Protein AF-A0A090WUV1-F1 (afdb_monomer_lite)

InterPro domains:
  IPR011990 Tetratricopeptide-like helical domain superfamily [SSF48452] (6-223)
  IPR041662 SusD-like 2 [PF12771] (11-192)

Foldseek 3Di:
DDFDAPPPPQFAFAAPQNLCLCVLLVNQCCVQFWFQAQPDPPRDADHHFAADDNVDDTHDRSNHITTHCCVHPNVVPDDDDPDDPLNVLLVVLVCVVVVVDPDHSLVSLVVSLVRLCVVSVHDDDPCSCPPRLPCPDVVDDNLQSSLQSVLSSCPVVVVVNLQSCLQPVPDPGDFHPNDPQPRDDFQDDFDPCVCCCVPPVVVLVVVCVVQVNRDRNGHDPNRD

Structure (mmCIF, N/CA/C/O backbone):
data_AF-A0A090WUV1-F1
#
_entry.id   AF-A0A090WUV1-F1
#
loop_
_atom_site.group_PDB
_atom_site.id
_atom_site.type_symbol
_atom_site.label_atom_id
_atom_site.label_alt_id
_atom_site.label_comp_id
_atom_site.label_asym_id
_atom_site.label_entity_id
_atom_site.label_seq_id
_atom_site.pdbx_PDB_ins_code
_atom_site.Cartn_x
_atom_site.Cartn_y
_atom_site.Cartn_z
_atom_site.occupancy
_atom_site.B_iso_or_equiv
_atom_site.auth_seq_id
_atom_site.auth_comp_id
_atom_site.auth_asym_id
_atom_site.auth_atom_id
_atom_site.pdbx_PDB_model_num
ATOM 1 N N . MET A 1 1 ? 26.825 -11.977 9.292 1.00 52.06 1 MET A N 1
ATOM 2 C CA . MET A 1 1 ? 25.551 -11.262 9.514 1.00 52.06 1 MET A CA 1
ATOM 3 C C . MET A 1 1 ? 25.033 -10.813 8.162 1.00 52.06 1 MET A C 1
ATOM 5 O O . MET A 1 1 ? 25.841 -10.307 7.390 1.00 52.06 1 MET A O 1
ATOM 9 N N . ALA A 1 2 ? 23.760 -11.065 7.852 1.00 58.91 2 ALA A N 1
ATOM 10 C CA . ALA A 1 2 ? 23.149 -10.611 6.602 1.00 58.91 2 ALA A CA 1
ATOM 11 C C . ALA A 1 2 ? 23.092 -9.069 6.568 1.00 58.91 2 ALA A C 1
ATOM 13 O O . ALA A 1 2 ? 22.884 -8.432 7.604 1.00 58.91 2 ALA A O 1
ATOM 14 N N . GLN A 1 3 ? 23.342 -8.476 5.402 1.00 61.81 3 GLN A N 1
ATOM 15 C CA . GLN A 1 3 ? 23.315 -7.028 5.166 1.00 61.81 3 GLN A CA 1
ATOM 16 C C . GLN A 1 3 ? 22.276 -6.728 4.092 1.00 61.81 3 GLN A C 1
ATOM 18 O O . GLN A 1 3 ? 22.211 -7.463 3.112 1.00 61.81 3 GLN A O 1
ATOM 23 N N . LEU A 1 4 ? 21.532 -5.633 4.243 1.00 62.88 4 LEU A N 1
ATOM 24 C CA . LEU A 1 4 ? 20.603 -5.169 3.214 1.00 62.88 4 LEU A CA 1
ATOM 25 C C . LEU A 1 4 ? 21.375 -4.483 2.083 1.00 62.88 4 LEU A C 1
ATOM 27 O O . LEU A 1 4 ? 22.155 -3.559 2.322 1.00 62.88 4 LEU A O 1
ATOM 31 N N . ARG A 1 5 ? 21.185 -4.948 0.846 1.00 61.91 5 ARG A N 1
ATOM 32 C CA . ARG A 1 5 ? 21.857 -4.426 -0.354 1.00 61.91 5 ARG A CA 1
ATOM 33 C C . ARG A 1 5 ? 20.881 -4.368 -1.524 1.00 61.91 5 ARG A C 1
ATOM 35 O O . ARG A 1 5 ? 19.983 -5.197 -1.624 1.00 61.91 5 ARG A O 1
ATOM 42 N N . ILE A 1 6 ? 21.100 -3.426 -2.442 1.00 52.31 6 ILE A N 1
ATOM 43 C CA . ILE A 1 6 ? 20.373 -3.383 -3.719 1.00 52.31 6 ILE A CA 1
ATOM 44 C C . ILE A 1 6 ? 20.597 -4.711 -4.464 1.00 52.31 6 ILE A C 1
ATOM 46 O O . ILE A 1 6 ? 21.740 -5.146 -4.614 1.00 52.31 6 ILE A O 1
ATOM 50 N N . GLY A 1 7 ? 19.513 -5.345 -4.922 1.00 53.28 7 GLY A N 1
ATOM 51 C CA . GLY A 1 7 ? 19.545 -6.628 -5.635 1.00 53.28 7 GLY A CA 1
ATOM 52 C C . GLY A 1 7 ? 19.453 -7.874 -4.745 1.00 53.28 7 GLY A C 1
ATOM 53 O O . GLY A 1 7 ? 19.492 -8.985 -5.269 1.00 53.28 7 GLY A O 1
ATOM 54 N N . ASP A 1 8 ? 19.320 -7.717 -3.424 1.00 57.44 8 ASP A N 1
ATOM 55 C CA . ASP A 1 8 ? 18.931 -8.813 -2.537 1.00 57.44 8 ASP A CA 1
ATOM 56 C C . ASP A 1 8 ? 17.400 -8.932 -2.492 1.00 57.44 8 ASP A C 1
ATOM 58 O O . ASP A 1 8 ? 16.714 -8.118 -1.878 1.00 57.44 8 ASP A O 1
ATOM 62 N N . PHE A 1 9 ? 16.868 -9.949 -3.171 1.00 55.84 9 PHE A N 1
ATOM 63 C CA . PHE A 1 9 ? 15.428 -10.205 -3.286 1.00 55.84 9 PHE A CA 1
ATOM 64 C C . PHE A 1 9 ? 14.874 -11.090 -2.162 1.00 55.84 9 PHE A C 1
ATOM 66 O O . PHE A 1 9 ? 13.707 -11.471 -2.203 1.00 55.84 9 PHE A O 1
ATOM 73 N N . THR A 1 10 ? 15.706 -11.475 -1.189 1.00 59.38 10 THR A N 1
ATOM 74 C CA . THR A 1 10 ? 15.314 -12.432 -0.141 1.00 59.38 10 THR A CA 1
ATOM 75 C C . THR A 1 10 ? 14.850 -11.772 1.154 1.00 59.38 10 THR A C 1
ATOM 77 O O . THR A 1 10 ? 14.285 -12.447 2.012 1.00 59.38 10 THR A O 1
ATOM 80 N N . ASN A 1 11 ? 15.047 -10.458 1.297 1.00 72.69 11 ASN A N 1
ATOM 81 C CA . ASN A 1 11 ? 14.816 -9.735 2.543 1.00 72.69 11 ASN A CA 1
ATOM 82 C C . ASN A 1 11 ? 13.747 -8.645 2.370 1.00 72.69 11 ASN A C 1
ATOM 84 O O . ASN A 1 11 ? 14.038 -7.548 1.900 1.00 72.69 11 ASN A O 1
ATOM 88 N N . PHE A 1 12 ? 12.515 -8.950 2.787 1.00 84.19 12 PHE A N 1
ATOM 89 C CA . PHE A 1 12 ? 11.413 -7.988 2.875 1.00 84.19 12 PHE A CA 1
ATOM 90 C C . PHE A 1 12 ? 11.383 -7.349 4.264 1.00 84.19 12 PHE A C 1
ATOM 92 O O . PHE A 1 12 ? 11.304 -8.051 5.276 1.00 84.19 12 PHE A O 1
ATOM 99 N N . VAL A 1 13 ? 11.450 -6.020 4.298 1.00 91.56 13 VAL A N 1
ATOM 100 C CA . VAL A 1 13 ? 11.575 -5.214 5.517 1.00 91.56 13 VAL A CA 1
ATOM 101 C C . VAL A 1 13 ? 10.427 -4.210 5.574 1.00 91.56 13 VAL A C 1
ATOM 103 O O . VAL A 1 13 ? 10.021 -3.678 4.541 1.00 91.56 13 VAL A O 1
ATOM 106 N N . LEU A 1 14 ? 9.911 -3.956 6.775 1.00 95.25 14 LEU A N 1
ATOM 107 C CA . LEU A 1 14 ? 8.949 -2.896 7.057 1.00 95.25 14 LEU A CA 1
ATOM 108 C C . LEU A 1 14 ? 9.480 -1.552 6.542 1.00 95.25 14 LEU A C 1
ATOM 110 O O . LEU A 1 14 ? 10.611 -1.175 6.837 1.00 95.25 14 LEU A O 1
ATOM 114 N N . SER A 1 15 ? 8.673 -0.816 5.783 1.00 95.44 15 SER A N 1
ATOM 115 C CA . SER A 1 15 ? 9.005 0.567 5.428 1.00 95.44 15 SER A CA 1
ATOM 116 C C . SER A 1 15 ? 8.668 1.506 6.583 1.00 95.44 15 SER A C 1
ATOM 118 O O . SER A 1 15 ? 7.627 1.320 7.212 1.00 95.44 15 SER A O 1
ATOM 120 N N . GLU A 1 16 ? 9.448 2.567 6.768 1.00 96.25 16 GLU A N 1
ATOM 121 C CA . GLU A 1 16 ? 9.183 3.607 7.778 1.00 96.25 16 GLU A CA 1
ATOM 122 C C . GLU A 1 16 ? 7.792 4.263 7.610 1.00 96.25 16 GLU A C 1
ATOM 124 O O . GLU A 1 16 ? 7.136 4.599 8.583 1.00 96.25 16 GLU A O 1
ATOM 129 N N . THR A 1 17 ? 7.273 4.384 6.380 1.00 96.69 17 THR A N 1
ATOM 130 C CA . THR A 1 17 ? 5.895 4.868 6.150 1.00 96.69 17 THR A CA 1
ATOM 131 C C . THR A 1 17 ? 4.834 3.945 6.753 1.00 96.69 17 THR A C 1
ATOM 133 O O . THR A 1 17 ? 3.926 4.407 7.433 1.00 96.69 17 THR A O 1
ATOM 136 N N . MET A 1 18 ? 4.927 2.640 6.487 1.00 97.00 18 MET A N 1
ATOM 137 C CA . MET A 1 18 ? 3.993 1.652 7.039 1.00 97.00 18 MET A CA 1
ATOM 138 C C . MET A 1 18 ? 4.116 1.568 8.565 1.00 97.00 18 MET A C 1
ATOM 140 O O . MET A 1 18 ? 3.107 1.408 9.241 1.00 97.00 18 MET A O 1
ATOM 144 N N . GLU A 1 19 ? 5.336 1.675 9.096 1.00 97.69 19 GLU A N 1
ATOM 145 C CA . GLU A 1 19 ? 5.575 1.720 10.538 1.00 97.69 19 GLU A CA 1
ATOM 146 C C . GLU A 1 19 ? 4.818 2.876 11.188 1.00 97.69 19 GLU A C 1
ATOM 148 O O . GLU A 1 19 ? 3.975 2.620 12.045 1.00 97.69 19 GLU A O 1
ATOM 153 N N . ASP A 1 20 ? 5.066 4.109 10.739 1.00 97.50 20 ASP A N 1
ATOM 154 C CA . ASP A 1 20 ? 4.426 5.307 11.287 1.00 97.50 20 ASP A CA 1
ATOM 155 C C . ASP A 1 20 ? 2.902 5.185 11.231 1.00 97.50 20 ASP A C 1
ATOM 157 O O . ASP A 1 20 ? 2.228 5.347 12.242 1.00 97.50 20 ASP A O 1
ATOM 161 N N . ILE A 1 21 ? 2.352 4.797 10.073 1.00 97.25 21 ILE A N 1
ATOM 162 C CA . ILE A 1 21 ? 0.902 4.644 9.898 1.00 97.25 21 ILE A CA 1
ATOM 163 C C . ILE A 1 21 ? 0.327 3.612 10.877 1.00 97.25 21 ILE A C 1
ATOM 165 O O . ILE A 1 21 ? -0.694 3.872 11.513 1.00 97.25 21 ILE A O 1
ATOM 169 N N . LEU A 1 22 ? 0.939 2.430 10.998 1.00 97.69 22 LEU A N 1
ATOM 170 C CA . LEU A 1 22 ? 0.424 1.376 11.875 1.00 97.69 22 LEU A CA 1
ATOM 171 C C . LEU A 1 22 ? 0.574 1.740 13.357 1.00 97.69 22 LEU A C 1
ATOM 173 O O . LEU A 1 22 ? -0.326 1.437 14.142 1.00 97.69 22 LEU A O 1
ATOM 177 N N . ILE A 1 23 ? 1.673 2.392 13.746 1.00 96.50 23 ILE A N 1
ATOM 178 C CA . ILE A 1 23 ? 1.905 2.839 15.125 1.00 96.50 23 ILE A CA 1
ATOM 179 C C . ILE A 1 23 ? 0.933 3.962 15.498 1.00 96.50 23 ILE A C 1
ATOM 181 O O . ILE A 1 23 ? 0.280 3.862 16.536 1.00 96.50 23 ILE A O 1
ATOM 185 N N . ASP A 1 24 ? 0.766 4.973 14.646 1.00 95.44 24 ASP A N 1
ATOM 186 C CA . ASP A 1 24 ? -0.149 6.097 14.883 1.00 95.44 24 ASP A CA 1
ATOM 187 C C . ASP A 1 24 ? -1.601 5.626 15.041 1.00 95.44 24 ASP A C 1
ATOM 189 O O . ASP A 1 24 ? -2.361 6.140 15.866 1.00 95.44 24 ASP A O 1
ATOM 193 N N . LEU A 1 25 ? -1.984 4.594 14.285 1.00 95.94 25 LEU A N 1
ATOM 194 C CA . LEU A 1 25 ? -3.305 3.974 14.366 1.00 95.94 25 LEU A CA 1
ATOM 195 C C . LEU A 1 25 ? -3.445 2.973 15.526 1.00 95.94 25 LEU A C 1
ATOM 197 O O . LEU A 1 25 ? -4.532 2.430 15.720 1.00 95.94 25 LEU A O 1
ATOM 201 N N . ASN A 1 26 ? -2.383 2.694 16.291 1.00 95.81 26 ASN A N 1
ATOM 202 C CA . ASN A 1 26 ? -2.317 1.574 17.239 1.00 95.81 26 ASN A CA 1
ATOM 203 C C . ASN A 1 26 ? -2.841 0.259 16.623 1.00 95.81 26 ASN A C 1
ATOM 205 O O . ASN A 1 26 ? -3.639 -0.472 17.219 1.00 95.81 26 ASN A O 1
ATOM 209 N N . ASP A 1 27 ? -2.433 -0.014 15.386 1.00 97.38 27 ASP A N 1
ATOM 210 C CA . ASP A 1 27 ? -2.970 -1.094 14.577 1.00 97.38 27 ASP A CA 1
ATOM 211 C C . ASP A 1 27 ? -2.374 -2.449 14.964 1.00 97.38 27 ASP A C 1
ATOM 213 O O . ASP A 1 27 ? -1.191 -2.730 14.757 1.00 97.38 27 ASP A O 1
ATOM 217 N N . THR A 1 28 ? -3.216 -3.340 15.488 1.00 95.88 28 THR A N 1
ATOM 218 C CA . THR A 1 28 ? -2.774 -4.662 15.954 1.00 95.88 28 THR A CA 1
ATOM 219 C C . THR A 1 28 ? -2.301 -5.570 14.820 1.00 95.88 28 THR A C 1
ATOM 221 O O . THR A 1 28 ? -1.600 -6.550 15.088 1.00 95.88 28 THR A O 1
ATOM 224 N N . ARG A 1 29 ? -2.598 -5.243 13.552 1.00 96.75 29 ARG A N 1
ATOM 225 C CA . ARG A 1 29 ? -2.102 -5.996 12.394 1.00 96.75 29 ARG A CA 1
ATOM 226 C C . ARG A 1 29 ? -0.587 -5.938 12.260 1.00 96.75 29 ARG A C 1
ATOM 228 O O . ARG A 1 29 ? -0.031 -6.881 11.707 1.00 96.75 29 ARG A O 1
ATOM 235 N N . ILE A 1 30 ? 0.101 -4.931 12.809 1.00 96.44 30 ILE A N 1
ATOM 236 C CA . ILE A 1 30 ? 1.568 -4.818 12.704 1.00 96.44 30 ILE A CA 1
ATOM 237 C C . ILE A 1 30 ? 2.299 -6.092 13.160 1.00 96.44 30 ILE A C 1
ATOM 239 O O . ILE A 1 30 ? 3.258 -6.505 12.519 1.00 96.44 30 ILE A O 1
ATOM 243 N N . SER A 1 31 ? 1.796 -6.772 14.198 1.00 95.19 31 SER A N 1
ATOM 244 C CA . SER A 1 31 ? 2.409 -7.997 14.741 1.00 95.19 31 SER A CA 1
ATOM 245 C C . SER A 1 31 ? 2.130 -9.257 13.917 1.00 95.19 31 SER A C 1
ATOM 247 O O . SER A 1 31 ? 2.823 -10.260 14.072 1.00 95.19 31 SER A O 1
ATOM 249 N N . THR A 1 32 ? 1.116 -9.221 13.053 1.00 94.25 32 THR A N 1
ATOM 250 C CA . THR A 1 32 ? 0.857 -10.278 12.066 1.00 94.25 32 THR A CA 1
ATOM 251 C C . THR A 1 32 ? 1.640 -10.004 10.790 1.00 94.25 32 THR A C 1
ATOM 253 O O . THR A 1 32 ? 2.215 -10.915 10.195 1.00 94.25 32 THR A O 1
ATOM 256 N N . LEU A 1 33 ? 1.668 -8.737 10.371 1.00 94.31 33 LEU A N 1
ATOM 257 C CA . LEU A 1 33 ? 2.247 -8.326 9.103 1.00 94.31 33 LEU A CA 1
ATOM 258 C C . LEU A 1 33 ? 3.779 -8.264 9.139 1.00 94.31 33 LEU A C 1
ATOM 260 O O . LEU A 1 33 ? 4.431 -8.483 8.118 1.00 94.31 33 LEU A O 1
ATOM 264 N N . PHE A 1 34 ? 4.351 -8.006 10.314 1.00 95.62 34 PHE A N 1
ATOM 265 C CA . PHE A 1 34 ? 5.780 -7.820 10.531 1.00 95.62 34 PHE A CA 1
ATOM 266 C C . PHE A 1 34 ? 6.238 -8.487 11.829 1.00 95.62 34 PHE A C 1
ATOM 268 O O . PHE A 1 34 ? 5.447 -8.821 12.708 1.00 95.62 34 PHE A O 1
ATOM 275 N N . GLN A 1 35 ? 7.548 -8.675 11.950 1.00 94.88 35 GLN A N 1
ATOM 276 C CA . GLN A 1 35 ? 8.206 -9.158 13.160 1.00 94.88 35 GLN A CA 1
ATOM 277 C C . GLN A 1 35 ? 8.980 -8.005 13.819 1.00 94.88 35 GLN A C 1
ATOM 279 O O . GLN A 1 35 ? 9.581 -7.193 13.102 1.00 94.88 35 GLN A O 1
ATOM 284 N N . PRO A 1 36 ? 9.037 -7.938 15.161 1.00 96.44 36 PRO A N 1
ATOM 285 C CA . PRO A 1 36 ? 9.999 -7.088 15.849 1.00 96.44 36 PRO A CA 1
ATOM 286 C C . PRO A 1 36 ? 11.421 -7.324 15.332 1.00 96.44 36 PRO A C 1
A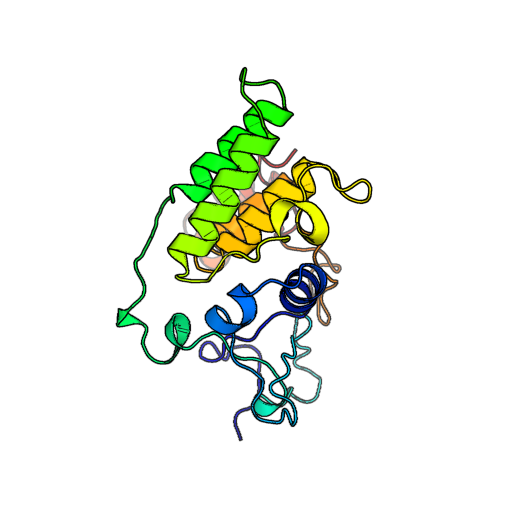TOM 288 O O . PRO A 1 36 ? 11.791 -8.457 15.002 1.00 96.44 36 PRO A O 1
ATOM 291 N N . PHE A 1 37 ? 12.225 -6.268 15.241 1.00 95.31 37 PHE A N 1
ATOM 292 C CA . PHE A 1 37 ? 13.588 -6.404 14.729 1.00 95.31 37 PHE A CA 1
ATOM 293 C C . PHE A 1 37 ? 14.479 -7.174 15.712 1.00 95.31 37 PHE A C 1
ATOM 295 O O . PHE A 1 37 ? 14.311 -7.108 16.930 1.00 95.31 37 PHE A O 1
ATOM 302 N N . SER A 1 38 ? 15.449 -7.927 15.188 1.00 94.19 38 SER A N 1
ATOM 303 C CA . SER A 1 38 ? 16.215 -8.901 15.986 1.00 94.19 38 SER A CA 1
ATOM 304 C C . SER A 1 38 ? 17.063 -8.278 17.097 1.00 94.19 38 SER A C 1
ATOM 306 O O . SER A 1 38 ? 17.301 -8.929 18.110 1.00 94.19 38 SER A O 1
ATOM 308 N N . ASN A 1 39 ? 17.525 -7.040 16.912 1.00 95.00 39 ASN A N 1
ATOM 309 C CA . ASN A 1 39 ? 18.285 -6.296 17.916 1.00 95.00 39 ASN A CA 1
ATOM 310 C C . ASN A 1 39 ? 17.399 -5.496 18.887 1.00 95.00 39 ASN A C 1
ATOM 312 O O . ASN A 1 39 ? 17.932 -4.729 19.692 1.00 95.00 39 ASN A O 1
ATOM 316 N N . SER A 1 40 ? 16.071 -5.634 18.824 1.00 93.88 40 SER A N 1
ATOM 317 C CA . SER A 1 40 ? 15.184 -4.934 19.751 1.00 93.88 40 SER A CA 1
ATOM 318 C C . SER A 1 40 ? 15.335 -5.473 21.173 1.00 93.88 40 SER A C 1
ATOM 320 O O . SER A 1 40 ? 15.448 -6.680 21.392 1.00 93.88 40 SER A O 1
ATOM 322 N N . ASN A 1 41 ? 15.272 -4.571 22.154 1.00 92.75 41 ASN A N 1
ATOM 323 C CA . ASN A 1 41 ? 15.253 -4.919 23.577 1.00 92.75 41 ASN A CA 1
ATOM 324 C C . ASN A 1 41 ? 13.829 -4.952 24.164 1.00 92.75 41 ASN A C 1
ATOM 326 O O . ASN A 1 41 ? 13.651 -5.384 25.304 1.00 92.75 41 ASN A O 1
ATOM 330 N N . SER A 1 42 ? 12.826 -4.511 23.397 1.00 93.38 42 SER A N 1
ATOM 331 C CA . SER A 1 42 ? 11.447 -4.278 23.862 1.00 93.38 42 SER A CA 1
ATOM 332 C C . SER A 1 42 ? 10.385 -4.873 22.931 1.00 93.38 42 SER A C 1
ATOM 334 O O . SER A 1 42 ? 9.207 -4.576 23.095 1.00 93.38 42 SER A O 1
ATOM 336 N N . SER A 1 43 ? 10.771 -5.733 21.978 1.00 92.38 43 SER A N 1
ATOM 337 C CA . SER A 1 43 ? 9.889 -6.201 20.889 1.00 92.38 43 SER A CA 1
ATOM 338 C C . SER A 1 43 ? 9.336 -5.054 20.031 1.00 92.38 43 SER A C 1
ATOM 340 O O . SER A 1 43 ? 8.191 -5.077 19.593 1.00 92.38 43 SER A O 1
ATOM 342 N N . GLU A 1 44 ? 10.168 -4.043 19.811 1.00 95.56 44 GLU A N 1
ATOM 343 C CA . GLU A 1 44 ? 9.876 -2.875 18.986 1.00 95.56 44 GLU A CA 1
ATOM 344 C C . GLU A 1 44 ? 9.916 -3.225 17.501 1.00 95.56 44 GLU A C 1
ATOM 346 O O . GLU A 1 44 ? 10.605 -4.157 17.065 1.00 95.56 44 GLU A O 1
ATOM 351 N N . PHE A 1 45 ? 9.201 -2.419 16.728 1.00 97.19 45 PHE A N 1
ATOM 352 C CA . PHE A 1 45 ? 9.308 -2.395 15.281 1.00 97.19 45 PHE A CA 1
ATOM 353 C C . PHE A 1 45 ? 10.303 -1.310 14.871 1.00 97.19 45 PHE A C 1
ATOM 355 O O . PHE A 1 45 ? 10.561 -0.386 15.641 1.00 97.19 45 PHE A O 1
ATOM 362 N N . ASN A 1 46 ? 10.944 -1.507 13.723 1.00 96.88 46 ASN A N 1
ATOM 363 C CA . ASN A 1 46 ? 11.798 -0.490 13.123 1.00 96.88 46 ASN A CA 1
ATOM 364 C C . ASN A 1 46 ? 11.761 -0.627 11.604 1.00 96.88 46 ASN A C 1
ATOM 366 O O . ASN A 1 46 ? 12.192 -1.642 11.040 1.00 96.88 46 ASN A O 1
ATOM 370 N N . GLY A 1 47 ? 11.211 0.383 10.952 1.00 95.62 47 GLY A N 1
ATOM 371 C CA . GLY A 1 47 ? 11.082 0.493 9.518 1.00 95.62 47 GLY A CA 1
ATOM 372 C C . GLY A 1 47 ? 12.328 1.083 8.869 1.00 95.62 47 GLY A C 1
ATOM 373 O O . GLY A 1 47 ? 13.149 1.765 9.479 1.00 95.62 47 GLY A O 1
ATOM 374 N N . LEU A 1 48 ? 12.493 0.793 7.585 1.00 94.19 48 LEU A N 1
ATOM 375 C CA . LEU A 1 48 ? 13.549 1.354 6.758 1.00 94.19 48 LEU A CA 1
ATOM 376 C C . LEU A 1 48 ? 12.965 2.418 5.825 1.00 94.19 48 LEU A C 1
ATOM 378 O O . LEU A 1 48 ? 11.965 2.170 5.144 1.00 94.19 48 LEU A O 1
ATOM 382 N N . LEU A 1 49 ? 13.610 3.584 5.741 1.00 93.25 49 LEU A N 1
ATOM 383 C CA . LEU A 1 49 ? 13.283 4.575 4.719 1.00 93.25 49 LEU A CA 1
ATOM 384 C C . LEU A 1 49 ? 13.566 4.004 3.325 1.00 93.25 49 LEU A C 1
ATOM 386 O O . LEU A 1 49 ? 14.659 3.499 3.049 1.00 93.25 49 LEU A O 1
ATOM 390 N N . ASN A 1 50 ? 12.587 4.101 2.429 1.00 90.81 50 ASN A N 1
ATOM 391 C CA . ASN A 1 50 ? 12.702 3.536 1.090 1.00 90.81 50 ASN A CA 1
ATOM 392 C C . ASN A 1 50 ? 13.850 4.184 0.292 1.00 90.81 50 ASN A C 1
ATOM 394 O O . ASN A 1 50 ? 14.067 5.395 0.342 1.00 90.81 50 ASN A O 1
ATOM 398 N N . GLY A 1 51 ? 14.557 3.368 -0.499 1.00 87.75 51 GLY A N 1
ATOM 399 C CA . GLY A 1 51 ? 15.655 3.807 -1.370 1.00 87.75 51 GLY A CA 1
ATOM 400 C C . GLY A 1 51 ? 17.030 3.770 -0.704 1.00 87.75 51 GLY A C 1
ATOM 401 O O . GLY A 1 51 ? 17.614 4.814 -0.432 1.00 87.75 51 GLY A O 1
ATOM 402 N N . ILE A 1 52 ? 17.569 2.567 -0.481 1.00 85.81 52 ILE A N 1
ATOM 403 C CA . ILE A 1 52 ? 18.919 2.371 0.071 1.00 85.81 52 ILE A CA 1
ATOM 404 C C . ILE A 1 52 ? 19.970 2.974 -0.871 1.00 85.81 52 ILE A C 1
ATOM 406 O O . ILE A 1 52 ? 20.037 2.615 -2.046 1.00 85.81 52 ILE A O 1
ATOM 410 N N . ASP A 1 53 ? 20.841 3.827 -0.334 1.00 84.12 53 ASP A N 1
ATOM 411 C CA . ASP A 1 53 ? 22.004 4.344 -1.055 1.00 84.12 53 ASP A CA 1
ATOM 412 C C . ASP A 1 53 ? 23.103 3.273 -1.146 1.00 84.12 53 ASP A C 1
ATOM 414 O O . ASP A 1 53 ? 23.756 2.944 -0.151 1.00 84.12 53 ASP A O 1
ATOM 418 N N . ALA A 1 54 ? 23.340 2.752 -2.353 1.00 80.06 54 ALA A N 1
ATOM 419 C CA . ALA A 1 54 ? 24.382 1.756 -2.618 1.00 80.06 54 ALA A CA 1
ATOM 420 C C . ALA A 1 54 ? 25.816 2.256 -2.387 1.00 80.06 54 ALA A C 1
ATOM 422 O O . ALA A 1 54 ? 26.731 1.436 -2.306 1.00 80.06 54 ALA A O 1
ATOM 423 N N . THR A 1 55 ? 26.033 3.569 -2.304 1.00 80.75 55 THR A N 1
ATOM 424 C CA . THR A 1 55 ? 27.349 4.155 -2.014 1.00 80.75 55 THR A CA 1
ATOM 425 C C . THR A 1 55 ? 27.632 4.255 -0.513 1.00 80.75 55 THR A C 1
ATOM 427 O O . THR A 1 55 ? 28.782 4.439 -0.106 1.00 80.75 55 THR A O 1
ATOM 430 N N . SER A 1 56 ? 26.599 4.089 0.316 1.00 81.75 56 SER A N 1
ATOM 431 C CA . SER A 1 56 ? 26.673 4.142 1.772 1.00 81.75 56 SER A CA 1
ATOM 432 C C . SER A 1 56 ? 26.929 2.765 2.399 1.00 81.75 56 SER A C 1
ATOM 434 O O . SER A 1 56 ? 26.912 1.722 1.740 1.00 81.75 56 SER A O 1
ATOM 436 N N . THR A 1 57 ? 27.190 2.745 3.710 1.00 79.31 57 THR A N 1
ATOM 437 C CA . THR A 1 57 ? 27.307 1.476 4.439 1.00 79.31 57 THR A CA 1
ATOM 438 C C . THR A 1 57 ? 25.950 0.783 4.478 1.00 79.31 57 THR A C 1
ATOM 440 O O . THR A 1 57 ? 24.993 1.331 5.016 1.00 79.31 57 THR A O 1
ATOM 443 N N . SER A 1 58 ? 25.894 -0.444 3.956 1.00 81.44 58 SER A N 1
ATOM 444 C CA . SER A 1 58 ? 24.690 -1.274 3.956 1.00 81.44 58 SER A CA 1
ATOM 445 C C . SER A 1 58 ? 24.059 -1.375 5.350 1.00 81.44 58 SER A C 1
ATOM 447 O O . SER A 1 58 ? 24.762 -1.774 6.293 1.00 81.44 58 SER A O 1
ATOM 449 N N . PRO A 1 59 ? 22.752 -1.086 5.489 1.00 84.38 59 PRO A N 1
ATOM 450 C CA . PRO A 1 59 ? 22.057 -1.242 6.756 1.00 84.38 59 PRO A CA 1
ATOM 451 C C . PRO A 1 59 ? 22.144 -2.691 7.257 1.00 84.38 59 PRO A C 1
ATOM 453 O O . PRO A 1 59 ? 22.118 -3.655 6.477 1.00 84.38 59 PRO A O 1
ATOM 456 N N . LYS A 1 60 ? 22.286 -2.864 8.574 1.00 89.31 60 LYS A N 1
ATOM 457 C CA . LYS A 1 60 ? 22.308 -4.197 9.185 1.00 89.31 60 LYS A CA 1
ATOM 458 C C . LYS A 1 60 ? 20.880 -4.710 9.270 1.00 89.31 60 LYS A C 1
ATOM 460 O O . LYS A 1 60 ? 20.045 -4.085 9.905 1.00 89.31 60 LYS A O 1
ATOM 465 N N . LEU A 1 61 ? 20.627 -5.887 8.705 1.00 88.06 61 LEU A N 1
ATOM 466 C CA . LEU A 1 61 ? 19.285 -6.474 8.682 1.00 88.06 61 LEU A CA 1
ATOM 467 C C . LEU A 1 61 ? 18.676 -6.631 10.087 1.00 88.06 61 LEU A C 1
ATOM 469 O O . LEU A 1 61 ? 17.490 -6.412 10.268 1.00 88.06 61 LEU A O 1
ATOM 473 N N . ALA A 1 62 ? 19.502 -6.969 11.082 1.00 92.06 62 ALA A N 1
ATOM 474 C CA . ALA A 1 62 ? 19.066 -7.184 12.463 1.00 92.06 62 ALA A CA 1
ATOM 475 C C . ALA A 1 62 ? 18.495 -5.928 13.147 1.00 92.06 62 ALA A C 1
ATOM 477 O O . ALA A 1 62 ? 17.834 -6.061 14.175 1.00 92.06 62 ALA A O 1
ATOM 478 N N . ASP A 1 63 ? 18.750 -4.742 12.589 1.00 94.06 63 ASP A N 1
ATOM 479 C CA . ASP A 1 63 ? 18.227 -3.477 13.100 1.00 94.06 63 ASP A CA 1
ATOM 480 C C . ASP A 1 63 ? 16.834 -3.156 12.537 1.00 94.06 63 ASP A C 1
ATOM 482 O O . ASP A 1 63 ? 16.241 -2.190 12.988 1.00 94.06 63 ASP A O 1
ATOM 486 N N . TYR A 1 64 ? 16.290 -3.942 11.597 1.00 95.12 64 TYR A N 1
ATOM 487 C CA . TYR A 1 64 ? 15.000 -3.652 10.962 1.00 95.12 64 TYR A CA 1
ATOM 488 C C . TYR A 1 64 ? 14.001 -4.804 11.052 1.00 95.12 64 TYR A C 1
ATOM 490 O O . TYR A 1 64 ? 14.362 -5.983 11.103 1.00 95.12 64 TYR A O 1
ATOM 498 N N . SER A 1 65 ? 12.722 -4.439 11.071 1.00 96.00 65 SER A N 1
ATOM 499 C CA . SER A 1 65 ? 11.599 -5.363 11.159 1.00 96.00 65 SER A CA 1
ATOM 500 C C . SER A 1 65 ? 11.395 -6.094 9.846 1.00 96.00 65 SER A C 1
ATOM 502 O O . SER A 1 65 ? 11.159 -5.485 8.806 1.00 96.00 65 SER A O 1
ATOM 504 N N . LEU A 1 66 ? 11.460 -7.420 9.894 1.00 94.06 66 LEU A N 1
ATOM 505 C CA . LEU A 1 66 ? 11.205 -8.262 8.731 1.00 94.06 66 LEU A CA 1
ATOM 506 C C . LEU A 1 66 ? 9.706 -8.489 8.544 1.00 94.06 66 LEU A C 1
ATOM 508 O O . LEU A 1 66 ? 8.920 -8.331 9.479 1.00 94.06 66 LEU A O 1
ATOM 512 N N . ALA A 1 67 ? 9.322 -8.916 7.343 1.00 92.81 67 ALA A N 1
ATOM 513 C CA . ALA A 1 67 ? 7.971 -9.395 7.083 1.00 92.81 67 ALA A CA 1
ATOM 514 C C . ALA A 1 67 ? 7.565 -10.523 8.056 1.00 92.81 67 ALA A C 1
ATOM 516 O O . ALA A 1 67 ? 8.404 -11.301 8.530 1.00 92.81 67 ALA A O 1
ATOM 517 N N . GLY A 1 68 ? 6.264 -10.587 8.343 1.00 91.88 68 GLY A N 1
ATOM 518 C CA . GLY A 1 68 ? 5.619 -11.576 9.200 1.00 91.88 68 GLY A CA 1
ATOM 519 C C . GLY A 1 68 ? 5.909 -13.019 8.786 1.00 91.88 68 GLY A C 1
ATOM 520 O O . GLY A 1 68 ? 6.292 -13.307 7.650 1.00 91.88 68 GLY A O 1
ATOM 521 N N . THR A 1 69 ? 5.703 -13.952 9.720 1.00 89.25 69 THR A N 1
ATOM 522 C CA . THR A 1 69 ? 5.991 -15.386 9.515 1.00 89.25 69 THR A CA 1
ATOM 523 C C . THR A 1 69 ? 5.282 -15.951 8.283 1.00 89.25 69 THR A C 1
ATOM 525 O O . THR A 1 69 ? 5.901 -16.687 7.518 1.00 89.25 69 THR A O 1
ATOM 528 N N . ALA A 1 70 ? 4.030 -15.552 8.041 1.00 88.12 70 ALA A N 1
ATOM 529 C CA . ALA A 1 70 ? 3.239 -15.994 6.892 1.00 88.12 70 ALA A CA 1
ATOM 530 C C . ALA A 1 70 ? 3.876 -15.623 5.539 1.00 88.12 70 ALA A C 1
ATOM 532 O O . ALA A 1 70 ? 3.698 -16.338 4.561 1.00 88.12 70 ALA A O 1
ATOM 533 N N . PHE A 1 71 ? 4.661 -14.543 5.467 1.00 87.25 71 PHE A N 1
ATOM 534 C CA . PHE A 1 71 ? 5.276 -14.077 4.217 1.00 87.25 71 PHE A CA 1
ATOM 535 C C . PHE A 1 71 ? 6.663 -14.661 3.951 1.00 87.25 71 PHE A C 1
ATOM 537 O O . PHE A 1 71 ? 7.159 -14.567 2.830 1.00 87.25 71 PHE A O 1
ATOM 544 N N . ARG A 1 72 ? 7.302 -15.243 4.970 1.00 82.38 72 ARG A N 1
ATOM 545 C CA . ARG A 1 72 ? 8.713 -15.647 4.904 1.00 82.38 72 ARG A CA 1
ATOM 546 C C . ARG A 1 72 ? 8.964 -17.080 5.358 1.00 82.38 72 ARG A C 1
ATOM 548 O O . ARG A 1 72 ? 9.687 -17.806 4.685 1.00 82.38 72 ARG A O 1
ATOM 555 N N . ASP A 1 73 ? 8.402 -17.462 6.500 1.00 84.44 73 ASP A N 1
ATOM 556 C CA . ASP A 1 73 ? 8.747 -18.698 7.206 1.00 84.44 73 ASP A CA 1
ATOM 557 C C . ASP A 1 73 ? 7.766 -19.838 6.878 1.00 84.44 73 ASP A C 1
ATOM 559 O O . ASP A 1 73 ? 8.191 -20.980 6.713 1.00 84.44 73 ASP A O 1
ATOM 563 N N . ASP A 1 74 ? 6.471 -19.530 6.742 1.00 86.12 74 ASP A N 1
ATOM 564 C CA . ASP A 1 74 ? 5.423 -20.489 6.365 1.00 86.12 74 ASP A CA 1
ATOM 565 C C . ASP A 1 74 ? 4.456 -19.893 5.333 1.00 86.12 74 ASP A C 1
ATOM 567 O O . ASP A 1 74 ? 3.311 -19.530 5.618 1.00 86.12 74 ASP A O 1
ATOM 571 N N . THR A 1 75 ? 4.936 -19.811 4.093 1.00 82.94 75 THR A N 1
ATOM 572 C CA . THR A 1 75 ? 4.178 -19.258 2.962 1.00 82.94 75 THR A CA 1
ATOM 573 C C . THR A 1 75 ? 3.020 -20.143 2.508 1.00 82.94 75 THR A C 1
ATOM 575 O O . THR A 1 75 ? 2.201 -19.700 1.707 1.00 82.94 75 THR A O 1
ATOM 578 N N . SER A 1 76 ? 2.905 -21.372 3.029 1.00 85.12 76 SER A N 1
ATOM 579 C CA . SER A 1 76 ? 1.792 -22.277 2.711 1.00 85.12 76 SER A CA 1
ATOM 580 C C . SER A 1 76 ? 0.447 -21.795 3.265 1.00 85.12 76 SER A C 1
ATOM 582 O O . SER A 1 76 ? -0.604 -22.248 2.818 1.00 85.12 76 SER A O 1
ATOM 584 N N . THR A 1 77 ? 0.492 -20.858 4.213 1.00 83.94 77 THR A N 1
ATOM 585 C CA . THR A 1 77 ? -0.678 -20.241 4.848 1.00 83.94 77 THR A CA 1
ATOM 586 C C . THR A 1 77 ? -1.292 -19.104 4.031 1.00 83.94 77 THR A C 1
ATOM 588 O O . THR A 1 77 ? -2.376 -18.635 4.371 1.00 83.94 77 THR A O 1
ATOM 591 N N . LEU A 1 78 ? -0.623 -18.654 2.963 1.00 83.75 78 LEU A N 1
ATOM 592 C CA . LEU A 1 78 ? -1.097 -17.555 2.128 1.00 83.75 78 LEU A CA 1
ATOM 593 C C . LEU A 1 78 ? -1.968 -18.049 0.980 1.00 83.75 78 LEU A C 1
ATOM 595 O O . LEU A 1 78 ? -1.609 -18.964 0.238 1.00 83.75 78 LEU A O 1
ATOM 599 N N . GLU A 1 79 ? -3.074 -17.346 0.774 1.00 81.75 79 GLU A N 1
ATOM 600 C CA . GLU A 1 79 ? -3.936 -17.518 -0.386 1.00 81.75 79 GLU A CA 1
ATOM 601 C C . GLU A 1 79 ? -3.693 -16.382 -1.383 1.00 81.75 79 GLU A C 1
ATOM 603 O O . GLU A 1 79 ? -3.615 -15.205 -1.020 1.00 81.75 79 GLU A O 1
ATOM 608 N N . ALA A 1 80 ? -3.552 -16.733 -2.662 1.00 81.44 80 ALA A N 1
ATOM 609 C CA . ALA A 1 80 ? -3.460 -15.745 -3.727 1.00 81.44 80 ALA A CA 1
ATOM 610 C C . ALA A 1 80 ? -4.856 -15.172 -4.005 1.00 81.44 80 ALA A C 1
ATOM 612 O O . ALA A 1 80 ? -5.724 -15.873 -4.529 1.00 81.44 80 ALA A O 1
ATOM 613 N N . ASN A 1 81 ? -5.060 -13.892 -3.694 1.00 85.81 81 ASN A N 1
ATOM 614 C CA . ASN A 1 81 ? -6.330 -13.211 -3.936 1.00 85.81 81 ASN A CA 1
ATOM 615 C C . ASN A 1 81 ? -6.188 -12.223 -5.089 1.00 85.81 81 ASN A C 1
ATOM 617 O O . ASN A 1 81 ? -5.222 -11.467 -5.147 1.00 85.81 81 ASN A O 1
ATOM 621 N N . PHE A 1 82 ? -7.191 -12.194 -5.963 1.00 88.50 82 PHE A N 1
ATOM 622 C CA . PHE A 1 82 ? -7.313 -11.162 -6.994 1.00 88.50 82 PHE A CA 1
ATOM 623 C C . PHE A 1 82 ? -8.108 -9.956 -6.495 1.00 88.50 82 PHE A C 1
ATOM 625 O O . PHE A 1 82 ? -7.723 -8.825 -6.746 1.00 88.50 82 PHE A O 1
ATOM 632 N N . ILE A 1 83 ? -9.211 -10.209 -5.788 1.00 92.56 83 ILE A N 1
ATOM 633 C CA . ILE A 1 83 ? -10.068 -9.195 -5.174 1.00 92.56 83 ILE A CA 1
ATOM 634 C C . ILE A 1 83 ? -10.645 -9.762 -3.881 1.00 92.56 83 ILE A C 1
ATOM 636 O O . ILE A 1 83 ? -10.951 -10.955 -3.799 1.00 92.56 83 ILE A O 1
ATOM 640 N N . THR A 1 84 ? -10.799 -8.919 -2.868 1.00 95.00 84 THR A N 1
ATOM 641 C CA . THR A 1 84 ? -11.275 -9.323 -1.540 1.00 95.00 84 THR A CA 1
ATOM 642 C C . THR A 1 84 ? -12.597 -8.645 -1.183 1.00 95.00 84 THR A C 1
ATOM 644 O O . THR A 1 84 ? -13.001 -7.636 -1.765 1.00 95.00 84 THR A O 1
ATOM 647 N N . ALA A 1 85 ? -13.296 -9.188 -0.185 1.00 96.62 85 ALA A N 1
ATOM 648 C CA . ALA A 1 85 ? -14.538 -8.589 0.294 1.00 96.62 85 ALA A CA 1
ATOM 649 C C . ALA A 1 85 ? -14.312 -7.203 0.925 1.00 96.62 85 ALA A C 1
ATOM 651 O O . ALA A 1 85 ? -15.114 -6.296 0.697 1.00 96.62 85 ALA A O 1
ATOM 652 N N . TRP A 1 86 ? -13.221 -7.020 1.681 1.00 96.94 86 TRP A N 1
ATOM 653 C CA . TRP A 1 86 ? -12.874 -5.718 2.257 1.00 96.94 86 TRP A CA 1
ATOM 654 C C . TRP A 1 86 ? -12.566 -4.684 1.167 1.00 96.94 86 TRP A C 1
ATOM 656 O O . TRP A 1 86 ? -12.976 -3.533 1.290 1.00 96.94 86 TRP A O 1
ATOM 666 N N . GLU A 1 87 ? -11.944 -5.090 0.057 1.00 96.75 87 GLU A N 1
ATOM 667 C CA . GLU A 1 87 ? -11.641 -4.189 -1.056 1.00 96.75 87 GLU A CA 1
ATOM 668 C C . GLU A 1 87 ? -12.916 -3.658 -1.709 1.00 96.75 87 GLU A C 1
ATOM 670 O O . GLU A 1 87 ? -13.057 -2.453 -1.921 1.00 96.75 87 GLU A O 1
ATOM 675 N N . VAL A 1 88 ? -13.884 -4.545 -1.954 1.00 98.00 88 VAL A N 1
ATOM 676 C CA . VAL A 1 88 ? -15.199 -4.156 -2.475 1.00 98.00 88 VAL A CA 1
ATOM 677 C C . VAL A 1 88 ? -15.899 -3.195 -1.513 1.00 98.00 88 VAL A C 1
ATOM 679 O O . VAL A 1 88 ? -16.547 -2.248 -1.957 1.00 98.00 88 VAL A O 1
ATOM 682 N N . LYS A 1 89 ? -15.764 -3.391 -0.194 1.00 98.69 89 LYS A N 1
ATOM 683 C CA . LYS A 1 89 ? -16.326 -2.459 0.793 1.00 98.69 89 LYS A CA 1
ATOM 684 C C . LYS A 1 89 ? -15.683 -1.081 0.730 1.00 98.69 89 LYS A C 1
ATOM 686 O O . LYS A 1 89 ? -16.427 -0.106 0.736 1.00 98.69 89 LYS A O 1
ATOM 691 N N . PHE A 1 90 ? -14.362 -0.986 0.595 1.00 98.50 90 PHE A N 1
ATOM 692 C CA . PHE A 1 90 ? -13.697 0.308 0.430 1.00 98.50 90 PHE A CA 1
ATOM 693 C C . PHE A 1 90 ? -14.069 0.991 -0.890 1.00 98.50 90 PHE A C 1
ATOM 695 O O . PHE A 1 90 ? -14.345 2.186 -0.886 1.00 98.50 90 PHE A O 1
ATOM 702 N N . ALA A 1 91 ? -14.186 0.244 -1.992 1.00 98.31 91 ALA A N 1
ATOM 703 C CA . ALA A 1 91 ? -14.650 0.799 -3.265 1.00 98.31 91 ALA A CA 1
ATOM 704 C C . ALA A 1 91 ? -16.089 1.345 -3.171 1.00 98.31 91 ALA A C 1
ATOM 706 O O . ALA A 1 91 ? -16.392 2.415 -3.696 1.00 98.31 91 ALA A O 1
ATOM 707 N N . LEU A 1 92 ? -16.981 0.636 -2.468 1.00 98.75 92 LEU A N 1
ATOM 708 C CA . LEU A 1 92 ? -18.342 1.110 -2.208 1.00 98.75 92 LEU A CA 1
ATOM 709 C C . LEU A 1 92 ? -18.364 2.314 -1.258 1.00 98.75 92 LEU A C 1
ATOM 711 O O . LEU A 1 92 ? -19.161 3.221 -1.476 1.00 98.75 92 LEU A O 1
ATOM 715 N N . ALA A 1 93 ? -17.514 2.331 -0.227 1.00 98.69 93 ALA A N 1
ATOM 716 C CA . ALA A 1 93 ? -17.391 3.459 0.695 1.00 98.69 93 ALA A CA 1
ATOM 717 C C . ALA A 1 93 ? -16.965 4.724 -0.056 1.00 98.69 93 ALA A C 1
ATOM 719 O O . ALA A 1 93 ? -17.612 5.759 0.066 1.00 98.69 93 ALA A O 1
ATOM 720 N N . GLU A 1 94 ? -15.953 4.617 -0.920 1.00 98.25 94 GLU A N 1
ATOM 721 C CA . GLU A 1 94 ? -15.525 5.726 -1.769 1.00 98.25 94 GLU A CA 1
ATOM 722 C C . GLU A 1 94 ? -16.626 6.159 -2.744 1.00 98.25 94 GLU A C 1
ATOM 724 O O . GLU A 1 94 ? -16.859 7.353 -2.927 1.00 98.25 94 GLU A O 1
ATOM 729 N N . ALA A 1 95 ? -17.334 5.212 -3.366 1.00 98.62 95 ALA A N 1
ATOM 730 C CA . ALA A 1 95 ? -18.441 5.538 -4.260 1.00 98.62 95 ALA A CA 1
ATOM 731 C C . ALA A 1 95 ? -19.576 6.276 -3.528 1.00 98.62 95 ALA A C 1
ATOM 733 O O . ALA A 1 95 ? -20.169 7.196 -4.093 1.00 98.62 95 ALA A O 1
ATOM 734 N N . ALA A 1 96 ? -19.873 5.890 -2.285 1.00 98.50 96 ALA A N 1
ATOM 735 C CA . ALA A 1 96 ? -20.859 6.556 -1.442 1.00 98.50 96 ALA A CA 1
ATOM 736 C C . ALA A 1 96 ? -20.393 7.964 -1.040 1.00 98.50 96 ALA A C 1
ATOM 738 O O . ALA A 1 96 ? -21.149 8.917 -1.209 1.00 98.50 96 ALA A O 1
ATOM 739 N N . GLU A 1 97 ? -19.134 8.117 -0.617 1.00 97.50 97 GLU A N 1
ATOM 740 C CA . GLU A 1 97 ? -18.519 9.415 -0.294 1.00 97.50 97 GLU A CA 1
ATOM 741 C C . GLU A 1 97 ? -18.547 10.375 -1.493 1.00 97.50 97 GLU A C 1
ATOM 743 O O . GLU A 1 97 ? -18.867 11.557 -1.375 1.00 97.50 97 GLU A O 1
ATOM 748 N N . LYS A 1 98 ? -18.300 9.846 -2.695 1.00 97.00 98 LYS A N 1
ATOM 749 C CA . LYS A 1 98 ? -18.384 10.592 -3.957 1.00 97.00 98 LYS A CA 1
ATOM 750 C C . LYS A 1 98 ? -19.816 10.810 -4.453 1.00 97.00 98 LYS A C 1
ATOM 752 O O . LYS A 1 98 ? -19.997 11.366 -5.535 1.00 97.00 98 LYS A O 1
ATOM 757 N N . ASN A 1 99 ? -20.833 10.395 -3.695 1.00 97.88 99 ASN A N 1
ATOM 758 C CA . ASN A 1 99 ? -22.250 10.470 -4.061 1.00 97.88 99 ASN A CA 1
ATOM 759 C C . ASN A 1 99 ? -22.591 9.770 -5.394 1.00 97.88 99 ASN A C 1
ATOM 761 O O . ASN A 1 99 ? -23.565 10.120 -6.061 1.00 97.88 99 ASN A O 1
ATOM 765 N N . LEU A 1 100 ? -21.799 8.770 -5.797 1.00 98.31 100 LEU A N 1
ATOM 766 C CA . LEU A 1 100 ? -22.050 7.951 -6.989 1.00 98.31 100 LEU A CA 1
ATOM 767 C C . LEU A 1 100 ? -23.129 6.893 -6.732 1.00 98.31 100 LEU A C 1
ATOM 769 O O . LEU A 1 100 ? -23.774 6.416 -7.665 1.00 98.31 100 LEU A O 1
ATOM 773 N N . ILE A 1 101 ? -23.323 6.532 -5.462 1.00 98.62 101 ILE A N 1
ATOM 774 C CA . ILE A 1 101 ? -24.364 5.620 -4.991 1.00 98.62 101 ILE A CA 1
ATOM 775 C C . ILE A 1 101 ? -25.047 6.192 -3.745 1.00 98.62 101 ILE A C 1
ATOM 777 O O . ILE A 1 101 ? -24.479 7.012 -3.030 1.00 98.62 101 ILE A O 1
ATOM 781 N N . THR A 1 102 ? -26.260 5.723 -3.453 1.00 98.38 102 THR A N 1
ATOM 782 C CA . THR A 1 102 ? -26.966 6.041 -2.202 1.00 98.38 102 THR A CA 1
ATOM 783 C C . THR A 1 102 ? -26.684 4.960 -1.158 1.00 98.38 102 THR A C 1
ATOM 785 O O . THR A 1 102 ? -27.350 3.925 -1.142 1.00 98.38 102 THR A O 1
ATOM 788 N N .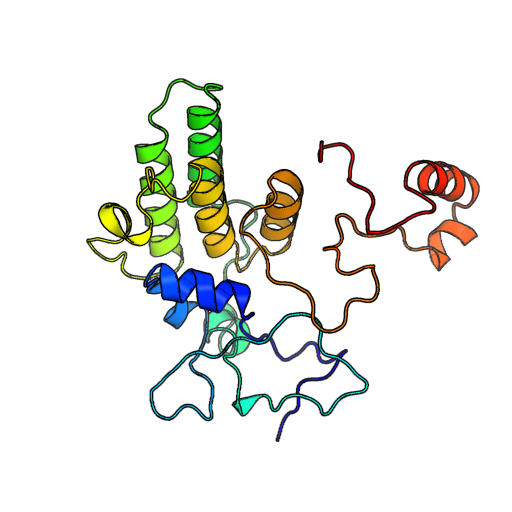 ALA A 1 103 ? -25.689 5.189 -0.302 1.00 98.12 103 ALA A N 1
ATOM 789 C CA . ALA A 1 103 ? -25.331 4.317 0.816 1.00 98.12 103 ALA A CA 1
ATOM 790 C C . ALA A 1 103 ? -24.627 5.116 1.926 1.00 98.12 103 ALA A C 1
ATOM 792 O O . ALA A 1 103 ? -24.214 6.251 1.706 1.00 98.12 103 ALA A O 1
ATOM 793 N N . ASP A 1 104 ? -24.491 4.517 3.108 1.00 98.31 104 ASP A N 1
ATOM 794 C CA . ASP A 1 104 ? -23.726 5.085 4.220 1.00 98.31 104 ASP A CA 1
ATOM 795 C C . ASP A 1 104 ? -22.232 4.751 4.046 1.00 98.31 104 ASP A C 1
ATOM 797 O O . ASP A 1 104 ? -21.831 3.583 4.115 1.00 98.31 104 ASP A O 1
ATOM 801 N N . ALA A 1 105 ? -21.422 5.774 3.764 1.00 98.31 105 ALA A N 1
ATOM 802 C CA . ALA A 1 105 ? -19.995 5.620 3.499 1.00 98.31 105 ALA A CA 1
ATOM 803 C C . ALA A 1 105 ? -19.213 5.169 4.744 1.00 98.31 105 ALA A C 1
ATOM 805 O O . ALA A 1 105 ? -18.370 4.276 4.636 1.00 98.31 105 ALA A O 1
ATOM 806 N N . GLU A 1 106 ? -19.547 5.703 5.925 1.00 98.19 106 GLU A N 1
ATOM 807 C CA . GLU A 1 106 ? -18.929 5.321 7.198 1.00 98.19 106 GLU A CA 1
ATOM 808 C C . GLU A 1 106 ? -19.209 3.847 7.506 1.00 98.19 106 GLU A C 1
ATOM 810 O O . GLU A 1 106 ? -18.298 3.085 7.837 1.00 98.19 106 GLU A O 1
ATOM 815 N N . GLN A 1 107 ? -20.457 3.402 7.339 1.00 98.56 107 GLN A N 1
ATOM 816 C CA . GLN A 1 107 ? -20.822 2.006 7.570 1.00 98.56 107 GLN A CA 1
ATOM 817 C C . GLN A 1 107 ? -20.064 1.055 6.630 1.00 98.56 107 GLN A C 1
ATOM 819 O O . GLN A 1 107 ? -19.627 -0.022 7.050 1.00 98.56 107 GLN A O 1
ATOM 824 N N . LEU A 1 108 ? -19.911 1.428 5.356 1.00 98.75 108 LEU A N 1
ATOM 825 C CA . LEU A 1 108 ? -19.169 0.641 4.369 1.00 98.75 108 LEU A CA 1
ATOM 826 C C . LEU A 1 108 ? -17.675 0.587 4.696 1.00 98.75 108 LEU A C 1
ATOM 828 O O . LEU A 1 108 ? -17.096 -0.500 4.666 1.00 98.75 108 LEU A O 1
ATOM 832 N N . TYR A 1 109 ? -17.079 1.721 5.060 1.00 98.69 109 TYR A N 1
ATOM 833 C CA . TYR A 1 109 ? -15.693 1.815 5.505 1.00 98.69 109 TYR A CA 1
ATOM 834 C C . TYR A 1 109 ? -15.438 0.943 6.742 1.00 98.69 109 TYR A C 1
ATOM 836 O O . TYR A 1 109 ? -14.571 0.070 6.706 1.00 98.69 109 TYR A O 1
ATOM 844 N N . ASN A 1 110 ? -16.252 1.097 7.791 1.00 98.56 110 ASN A N 1
ATOM 845 C CA . ASN A 1 110 ? -16.141 0.338 9.039 1.00 98.56 110 ASN A CA 1
ATOM 846 C C . ASN A 1 110 ? -16.231 -1.176 8.788 1.00 98.56 110 ASN A C 1
ATOM 848 O O . ASN A 1 110 ? -15.489 -1.964 9.376 1.00 98.56 110 ASN A O 1
ATOM 852 N N . HIS A 1 111 ? -17.104 -1.592 7.867 1.00 98.69 111 HIS A N 1
ATOM 853 C CA . HIS A 1 111 ? -17.219 -2.989 7.455 1.00 98.69 111 HIS A CA 1
ATOM 854 C C . HIS A 1 111 ? -15.986 -3.462 6.665 1.00 98.69 111 HIS A C 1
ATOM 856 O O . HIS A 1 111 ? -15.516 -4.577 6.881 1.00 98.69 111 HIS A O 1
ATOM 862 N N . GLY A 1 112 ? -15.432 -2.627 5.782 1.00 98.56 112 GLY A N 1
ATOM 863 C CA . GLY A 1 112 ? -14.181 -2.920 5.079 1.00 98.56 112 GLY A CA 1
ATOM 864 C C . GLY A 1 112 ? -13.018 -3.149 6.042 1.00 98.56 112 GLY A C 1
ATOM 865 O O . GLY A 1 112 ? -12.327 -4.160 5.935 1.00 98.56 112 GLY A O 1
ATOM 866 N N . VAL A 1 113 ? -12.860 -2.277 7.041 1.00 98.50 113 VAL A N 1
ATOM 867 C CA . VAL A 1 113 ? -11.838 -2.439 8.084 1.00 98.50 113 VAL A CA 1
ATOM 868 C C . VAL A 1 113 ? -12.056 -3.738 8.859 1.00 98.50 113 VAL A C 1
ATOM 870 O O . VAL A 1 113 ? -11.130 -4.536 8.963 1.00 98.50 113 VAL A O 1
ATOM 873 N N . ALA A 1 114 ? -13.271 -4.008 9.344 1.00 98.44 114 ALA A N 1
ATOM 874 C CA . ALA A 1 114 ? -13.557 -5.233 10.094 1.00 98.44 114 ALA A CA 1
ATOM 875 C C . ALA A 1 114 ? -13.217 -6.508 9.298 1.00 98.44 114 ALA A C 1
ATOM 877 O O . ALA A 1 114 ? -12.550 -7.397 9.823 1.00 98.44 114 ALA A O 1
ATOM 878 N N . LEU A 1 115 ? -13.596 -6.559 8.016 1.00 98.12 115 LEU A N 1
ATOM 879 C CA . LEU A 1 115 ? -13.259 -7.672 7.122 1.00 98.12 115 LEU A CA 1
ATOM 880 C C . LEU A 1 115 ? -11.751 -7.795 6.874 1.00 98.12 115 LEU A C 1
ATOM 882 O O . LEU A 1 115 ? -11.252 -8.904 6.707 1.00 98.12 115 LEU A O 1
ATOM 886 N N . ALA A 1 116 ? -11.012 -6.683 6.837 1.00 97.06 116 ALA A N 1
ATOM 887 C CA . ALA A 1 116 ? -9.559 -6.719 6.696 1.00 97.06 116 ALA A CA 1
ATOM 888 C C . ALA A 1 116 ? -8.882 -7.298 7.950 1.00 97.06 116 ALA A C 1
ATOM 890 O O . ALA A 1 116 ? -7.960 -8.098 7.823 1.00 97.06 116 ALA A O 1
ATOM 891 N N . PHE A 1 117 ? -9.341 -6.939 9.153 1.00 97.69 117 PHE A N 1
ATOM 892 C CA . PHE A 1 117 ? -8.857 -7.546 10.401 1.00 97.69 117 PHE A CA 1
ATOM 893 C C . PHE A 1 117 ? -9.196 -9.041 10.475 1.00 97.69 117 PHE A C 1
ATOM 895 O O . PHE A 1 117 ? -8.332 -9.856 10.796 1.00 97.69 117 PHE A O 1
ATOM 902 N N . GLU A 1 118 ? -10.422 -9.417 10.101 1.00 96.25 118 GLU A N 1
ATOM 903 C CA . GLU A 1 118 ? -10.839 -10.821 10.025 1.00 96.25 118 GLU A CA 1
ATOM 904 C C . GLU A 1 118 ? -9.966 -11.619 9.049 1.00 96.25 118 GLU A C 1
ATOM 906 O O . GLU A 1 118 ? -9.466 -12.682 9.408 1.00 96.25 118 GLU A O 1
ATOM 911 N N . TYR A 1 119 ? -9.713 -11.079 7.851 1.00 93.25 119 TYR A N 1
ATOM 912 C CA . TYR A 1 119 ? -8.873 -11.720 6.837 1.00 93.25 119 TYR A CA 1
ATOM 913 C C . TYR A 1 119 ? -7.467 -12.045 7.366 1.00 93.25 119 TYR A C 1
ATOM 915 O O . TYR A 1 119 ? -6.939 -13.129 7.127 1.00 93.25 119 TYR A O 1
ATOM 923 N N . TRP A 1 120 ? -6.878 -11.127 8.137 1.00 91.50 120 TRP A N 1
ATOM 924 C CA . TRP A 1 120 ? -5.558 -11.302 8.745 1.00 91.50 120 TRP A CA 1
ATOM 925 C C . TRP A 1 120 ? -5.581 -12.060 10.080 1.00 91.50 120 TRP A C 1
ATOM 927 O O . TRP A 1 120 ? -4.538 -12.194 10.720 1.00 91.50 120 TRP A O 1
ATOM 937 N N . ASN A 1 121 ? -6.740 -12.577 10.503 1.00 91.75 121 ASN A N 1
ATOM 938 C CA . ASN A 1 121 ? -6.947 -13.229 11.798 1.00 91.75 121 ASN A CA 1
ATOM 939 C C . ASN A 1 121 ? -6.475 -12.373 12.988 1.00 91.75 121 ASN A C 1
ATOM 941 O O . ASN A 1 121 ? -5.942 -12.887 13.975 1.00 91.75 121 ASN A O 1
ATOM 945 N N . THR A 1 122 ? -6.667 -11.056 12.908 1.00 94.50 122 THR A N 1
ATOM 946 C CA . THR A 1 122 ? -6.305 -10.106 13.963 1.00 94.50 122 THR A CA 1
ATOM 947 C C . THR A 1 122 ? -7.546 -9.574 14.659 1.00 94.50 122 THR A C 1
ATOM 949 O O . THR A 1 122 ? -8.571 -9.286 14.044 1.00 94.50 122 THR A O 1
ATOM 952 N N . ALA A 1 123 ? -7.464 -9.415 15.979 1.00 95.25 123 ALA A N 1
ATOM 953 C CA . ALA A 1 123 ? -8.548 -8.807 16.736 1.00 95.25 123 ALA A CA 1
ATOM 954 C C . ALA A 1 123 ? -8.616 -7.303 16.438 1.00 95.25 123 ALA A C 1
ATOM 956 O O . ALA A 1 123 ? -7.642 -6.582 16.669 1.00 95.25 123 ALA A O 1
ATOM 957 N N . LEU A 1 124 ? -9.776 -6.841 15.966 1.00 97.38 124 LEU A N 1
ATOM 958 C CA . LEU A 1 124 ? -10.085 -5.420 15.822 1.00 97.38 124 LEU A CA 1
ATOM 959 C C . LEU A 1 124 ? -10.202 -4.774 17.217 1.00 97.38 124 LEU A C 1
ATOM 961 O O . LEU A 1 124 ? -11.053 -5.206 18.004 1.00 97.38 124 LEU A O 1
ATOM 965 N N . PRO A 1 125 ? -9.389 -3.756 17.555 1.00 96.44 125 PRO A N 1
ATOM 966 C CA . PRO A 1 125 ? -9.514 -3.067 18.837 1.00 96.44 125 PRO A CA 1
ATOM 967 C C . PRO A 1 125 ? -10.862 -2.351 18.970 1.00 96.44 125 PRO A C 1
ATOM 969 O O . PRO A 1 125 ? -11.372 -1.777 18.010 1.00 96.44 125 PRO A O 1
ATOM 972 N N . VAL A 1 126 ? -11.431 -2.356 20.180 1.00 93.94 126 VAL A N 1
ATOM 973 C CA . VAL A 1 126 ? -12.788 -1.839 20.458 1.00 93.94 126 VAL A CA 1
ATOM 974 C C . VAL A 1 126 ? -12.956 -0.376 20.040 1.00 93.94 126 VAL A C 1
ATOM 976 O O . VAL A 1 126 ? -14.007 -0.004 19.528 1.00 93.94 126 VAL A O 1
ATOM 979 N N . ASN A 1 127 ? -11.929 0.441 20.253 1.00 94.19 127 ASN A N 1
ATOM 980 C CA . ASN A 1 127 ? -11.926 1.869 19.954 1.00 94.19 127 ASN A CA 1
ATOM 981 C C . ASN A 1 127 ? -11.338 2.215 18.577 1.00 94.19 127 ASN A C 1
ATOM 983 O O . ASN A 1 127 ? -11.365 3.382 18.193 1.00 94.19 127 ASN A O 1
ATOM 987 N N . TYR A 1 128 ? -10.872 1.227 17.803 1.00 97.00 128 TYR A N 1
ATOM 988 C CA . TYR A 1 128 ? -10.154 1.474 16.549 1.00 97.00 128 TYR A CA 1
ATOM 989 C C . TYR A 1 128 ? -10.981 2.306 15.563 1.00 97.00 128 TYR A C 1
ATOM 991 O O . TYR A 1 128 ? -10.498 3.295 15.032 1.00 97.00 128 TYR A O 1
ATOM 999 N N . LEU A 1 129 ? -12.256 1.962 15.371 1.00 96.88 129 LEU A N 1
ATOM 1000 C CA . LEU A 1 129 ? -13.152 2.656 14.435 1.00 96.88 129 LEU A CA 1
ATOM 1001 C C . LEU A 1 129 ? -13.807 3.920 15.004 1.00 96.88 129 LEU A C 1
ATOM 1003 O O . LEU A 1 129 ? -14.494 4.628 14.277 1.00 96.88 129 LEU A O 1
ATOM 1007 N N . THR A 1 130 ? -13.632 4.201 16.295 1.00 94.94 130 THR A N 1
ATOM 1008 C CA . THR A 1 130 ? -14.233 5.372 16.955 1.00 94.94 130 THR A CA 1
ATOM 1009 C C . THR A 1 130 ? -13.206 6.418 17.363 1.00 94.94 130 THR A C 1
ATOM 1011 O O . THR A 1 130 ? -13.579 7.555 17.629 1.00 94.94 130 THR A O 1
ATOM 1014 N N . GLU A 1 131 ? -11.926 6.049 17.418 1.00 92.69 131 GLU A N 1
ATOM 1015 C CA . GLU A 1 131 ? -10.834 6.925 17.836 1.00 92.69 131 GLU A CA 1
ATOM 1016 C C . GLU A 1 131 ? -9.688 6.915 16.818 1.00 92.69 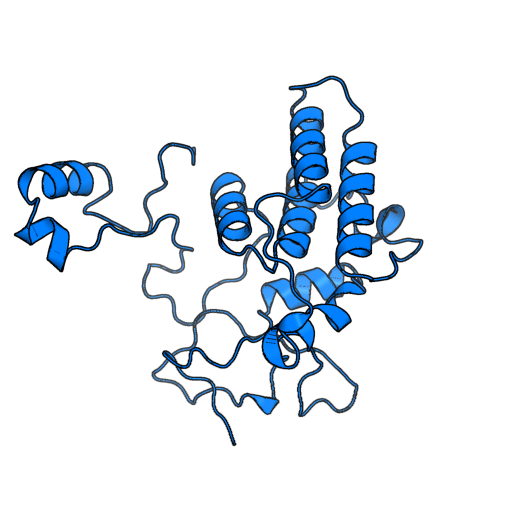131 GLU A C 1
ATOM 1018 O O . GLU A 1 131 ? -9.470 7.916 16.145 1.00 92.69 131 GLU A O 1
ATOM 1023 N N . GLN A 1 132 ? -8.963 5.800 16.681 1.00 93.44 132 GLN A N 1
ATOM 1024 C CA . GLN A 1 132 ? -7.695 5.778 15.937 1.00 93.44 132 GLN A CA 1
ATOM 1025 C C . GLN A 1 132 ? -7.889 5.909 14.418 1.00 93.44 132 GLN A C 1
ATOM 1027 O O . GLN A 1 132 ? -7.260 6.740 13.768 1.00 93.44 132 GLN A O 1
ATOM 1032 N N . ALA A 1 133 ? -8.789 5.106 13.859 1.00 95.75 133 ALA A N 1
ATOM 1033 C CA . ALA A 1 133 ? -9.136 5.039 12.444 1.00 95.75 133 ALA A CA 1
ATOM 1034 C C . ALA A 1 133 ? -10.601 5.445 12.201 1.00 95.75 133 ALA A C 1
ATOM 1036 O O . ALA A 1 133 ? -11.275 4.869 11.345 1.00 95.75 133 ALA A O 1
ATOM 1037 N N . ALA A 1 134 ? -11.121 6.392 12.984 1.00 95.56 134 ALA A N 1
ATOM 1038 C CA . ALA A 1 134 ? -12.501 6.856 12.869 1.00 95.56 134 ALA A CA 1
ATOM 1039 C C . ALA A 1 134 ? -12.753 7.602 11.555 1.00 95.56 134 ALA A C 1
ATOM 1041 O O . ALA A 1 134 ? -12.053 8.572 11.303 1.00 95.56 134 ALA A O 1
ATOM 1042 N N . TYR A 1 135 ? -13.792 7.215 10.798 1.00 93.88 135 TYR A N 1
ATOM 1043 C CA . TYR A 1 135 ? -14.092 7.699 9.434 1.00 93.88 135 TYR A CA 1
ATOM 1044 C C . TYR A 1 135 ? -14.212 9.228 9.281 1.00 93.88 135 TYR A C 1
ATOM 1046 O O . TYR A 1 135 ? -13.911 9.798 8.233 1.00 93.88 135 TYR A O 1
ATOM 1054 N N . TYR A 1 136 ? -14.663 9.917 10.327 1.00 86.25 136 TYR A N 1
ATOM 1055 C CA . TYR A 1 136 ? -14.761 11.377 10.354 1.00 86.25 136 TYR A CA 1
ATOM 1056 C C . TYR A 1 136 ? -13.649 12.007 11.199 1.00 86.25 136 TYR A C 1
ATOM 1058 O O . TYR A 1 136 ? -13.894 12.939 11.966 1.00 86.25 136 TYR A O 1
ATOM 1066 N N . ASN A 1 137 ? -12.418 11.506 11.071 1.00 85.50 137 ASN A N 1
ATOM 1067 C CA . ASN A 1 137 ? -11.252 12.182 11.623 1.00 85.50 137 ASN A CA 1
ATOM 1068 C C . ASN A 1 137 ? -11.116 13.580 10.989 1.00 85.50 137 ASN A C 1
ATOM 1070 O O . ASN A 1 137 ? -11.027 13.718 9.774 1.00 85.50 137 ASN A O 1
ATOM 1074 N N . THR A 1 138 ? -11.102 14.633 11.809 1.00 85.88 138 THR A N 1
ATOM 1075 C CA . THR A 1 138 ? -11.070 16.026 11.333 1.00 85.88 138 THR A CA 1
ATOM 1076 C C . THR A 1 138 ? -9.742 16.443 10.707 1.00 85.88 138 THR A C 1
ATOM 1078 O O . THR A 1 138 ? -9.683 17.483 10.056 1.00 85.88 138 THR A O 1
ATOM 1081 N N . GLU A 1 139 ? -8.679 15.672 10.926 1.00 89.75 139 GLU A N 1
ATOM 1082 C CA . GLU A 1 139 ? -7.342 15.949 10.396 1.00 89.75 139 GLU A CA 1
ATOM 1083 C C . GLU A 1 139 ? -7.122 15.337 9.007 1.00 89.75 139 GLU A C 1
ATOM 1085 O O . GLU A 1 139 ? -6.210 15.762 8.305 1.00 89.75 139 GLU A O 1
ATOM 1090 N N . LYS A 1 140 ? -7.963 14.375 8.595 1.00 91.69 140 LYS A N 1
ATOM 1091 C CA . LYS A 1 140 ? -7.809 13.602 7.354 1.00 91.69 140 LYS A CA 1
ATOM 1092 C C . LYS A 1 140 ? -9.079 13.625 6.522 1.00 91.69 140 LYS A C 1
ATOM 1094 O O . LYS A 1 140 ? -10.189 13.559 7.046 1.00 91.69 140 LYS A O 1
ATOM 1099 N N . THR A 1 141 ? -8.949 13.647 5.201 1.00 94.50 141 THR A N 1
ATOM 1100 C CA . THR A 1 141 ? -10.144 13.563 4.340 1.00 94.50 141 THR A CA 1
ATOM 1101 C C . THR A 1 141 ? -10.777 12.165 4.416 1.00 94.50 141 THR A C 1
ATOM 1103 O O . THR A 1 141 ? -10.056 11.189 4.629 1.00 94.50 141 THR A O 1
ATOM 1106 N N . PRO A 1 142 ? -12.096 12.005 4.199 1.00 95.44 142 PRO A N 1
ATOM 1107 C CA . PRO A 1 142 ? -12.704 10.673 4.143 1.00 95.44 142 PRO A CA 1
ATOM 1108 C C . PRO A 1 142 ? -12.049 9.757 3.097 1.00 95.44 142 PRO A C 1
ATOM 1110 O O . PRO A 1 142 ? -11.836 8.572 3.348 1.00 95.44 142 PRO A O 1
ATOM 1113 N N . LEU A 1 143 ? -11.645 10.317 1.947 1.00 96.44 143 LEU A N 1
ATOM 1114 C CA . LEU A 1 143 ? -10.917 9.580 0.911 1.00 96.44 143 LEU A CA 1
ATOM 1115 C C . LEU A 1 143 ? -9.566 9.061 1.420 1.00 96.44 143 LEU A C 1
ATOM 1117 O O . LEU A 1 143 ? -9.269 7.882 1.247 1.00 96.44 143 LEU A O 1
ATOM 1121 N N . GLU A 1 144 ? -8.769 9.907 2.075 1.00 96.69 144 GLU A N 1
ATOM 1122 C CA . GLU A 1 144 ? -7.486 9.505 2.664 1.00 96.69 144 GLU A CA 1
ATOM 1123 C C . GLU A 1 144 ? -7.657 8.342 3.642 1.00 96.69 144 GLU A C 1
ATOM 1125 O O . GLU A 1 144 ? -6.881 7.388 3.618 1.00 96.69 144 GLU A O 1
ATOM 1130 N N . GLN A 1 145 ? -8.692 8.386 4.477 1.00 96.75 145 GLN A N 1
ATOM 1131 C CA . GLN A 1 145 ? -8.947 7.348 5.470 1.00 96.75 145 GLN A CA 1
ATOM 1132 C C . GLN A 1 145 ? -9.339 6.018 4.818 1.00 96.75 145 GLN A C 1
ATOM 1134 O O . GLN A 1 145 ? -8.772 4.976 5.161 1.00 96.75 145 GLN A O 1
ATOM 1139 N N . ILE A 1 146 ? -10.243 6.052 3.829 1.00 98.06 146 ILE A N 1
ATOM 1140 C CA . ILE A 1 146 ? -10.629 4.872 3.041 1.00 98.06 146 ILE A CA 1
ATOM 1141 C C . ILE A 1 146 ? -9.398 4.243 2.389 1.00 98.06 146 ILE A C 1
ATOM 1143 O O . ILE A 1 146 ? -9.171 3.038 2.527 1.00 98.06 146 ILE A O 1
ATOM 1147 N N . ILE A 1 147 ? -8.594 5.046 1.690 1.00 97.81 147 ILE A N 1
ATOM 1148 C CA . ILE A 1 147 ? -7.459 4.536 0.920 1.00 97.81 147 ILE A CA 1
ATOM 1149 C C . ILE A 1 147 ? -6.324 4.081 1.826 1.00 97.81 147 ILE A C 1
ATOM 1151 O O . ILE A 1 147 ? -5.729 3.046 1.548 1.00 97.81 147 ILE A O 1
ATOM 1155 N N . THR A 1 148 ? -6.069 4.759 2.943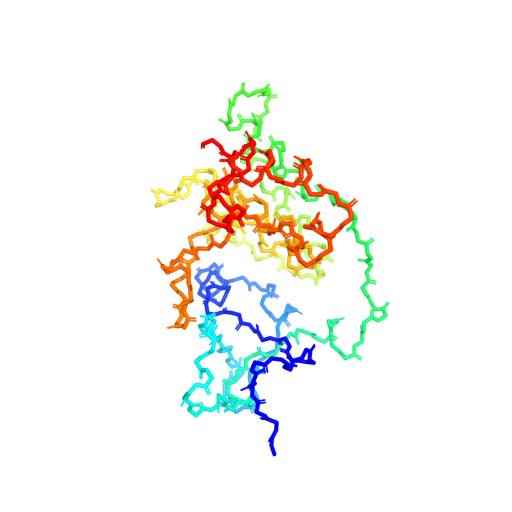 1.00 97.62 148 THR A N 1
ATOM 1156 C CA . THR A 1 148 ? -5.054 4.319 3.911 1.00 97.62 148 THR A CA 1
ATOM 1157 C C . THR A 1 148 ? -5.399 2.939 4.474 1.00 97.62 148 THR A C 1
ATOM 1159 O O . THR A 1 148 ? -4.552 2.047 4.483 1.00 97.62 148 THR A O 1
ATOM 1162 N N . GLN A 1 149 ? -6.656 2.704 4.870 1.00 98.00 149 GLN A N 1
ATOM 1163 C CA . GLN A 1 149 ? -7.087 1.384 5.348 1.00 98.00 149 GLN A CA 1
ATOM 1164 C C . GLN A 1 149 ? -7.070 0.319 4.249 1.00 98.00 149 GLN A C 1
ATOM 1166 O O . GLN A 1 149 ? -6.643 -0.814 4.499 1.00 98.00 149 GLN A O 1
ATOM 1171 N N . LYS A 1 150 ? -7.485 0.680 3.026 1.00 97.44 150 LYS A N 1
ATOM 1172 C CA . LYS A 1 150 ? -7.380 -0.197 1.854 1.00 97.44 150 LYS A CA 1
ATOM 1173 C C . LYS A 1 150 ? -5.920 -0.573 1.586 1.00 97.44 150 LYS A C 1
ATOM 1175 O O . LYS A 1 150 ? -5.636 -1.742 1.352 1.00 97.44 150 LYS A O 1
ATOM 1180 N N . TRP A 1 151 ? -5.000 0.386 1.658 1.00 97.06 151 TRP A N 1
ATOM 1181 C CA . TRP A 1 151 ? -3.570 0.203 1.418 1.00 97.06 151 TRP A CA 1
ATOM 1182 C C . TRP A 1 151 ? -2.921 -0.724 2.452 1.00 97.06 151 TRP A C 1
ATOM 1184 O O . TRP A 1 151 ? -2.217 -1.652 2.062 1.00 97.06 151 TRP A O 1
ATOM 1194 N N . ILE A 1 152 ? -3.235 -0.560 3.746 1.00 97.00 152 ILE A N 1
ATOM 1195 C CA . ILE A 1 152 ? -2.789 -1.486 4.806 1.00 97.00 152 ILE A CA 1
ATOM 1196 C C . ILE A 1 152 ? -3.281 -2.913 4.518 1.00 97.00 152 ILE A C 1
ATOM 1198 O O . ILE A 1 152 ? -2.516 -3.874 4.601 1.00 97.00 152 ILE A O 1
ATOM 1202 N N . ALA A 1 153 ? -4.560 -3.066 4.160 1.00 94.50 153 ALA A N 1
ATOM 1203 C CA . ALA A 1 153 ? -5.147 -4.373 3.869 1.00 94.50 153 ALA A CA 1
ATOM 1204 C C . ALA A 1 153 ? -4.547 -5.035 2.610 1.00 94.50 153 ALA A C 1
ATOM 1206 O O . ALA A 1 153 ? -4.443 -6.262 2.554 1.00 94.50 153 ALA A O 1
ATOM 1207 N N . ASN A 1 154 ? -4.099 -4.227 1.642 1.00 92.94 154 ASN A N 1
ATOM 1208 C CA . ASN A 1 154 ? -3.495 -4.634 0.371 1.00 92.94 154 ASN A CA 1
ATOM 1209 C C . ASN A 1 154 ? -2.008 -5.024 0.457 1.00 92.94 154 ASN A C 1
ATOM 1211 O O . ASN A 1 154 ? -1.361 -5.154 -0.577 1.00 92.94 154 ASN A O 1
ATOM 1215 N N . ILE A 1 155 ? -1.437 -5.251 1.642 1.00 89.75 155 ILE A N 1
ATOM 1216 C CA . ILE A 1 155 ? 0.004 -5.533 1.798 1.00 89.75 155 ILE A CA 1
ATOM 1217 C C . ILE A 1 155 ? 0.535 -6.699 0.934 1.00 89.75 155 ILE A C 1
ATOM 1219 O O . ILE A 1 155 ? 1.683 -6.668 0.497 1.00 89.75 155 ILE A O 1
ATOM 1223 N N . ILE A 1 156 ? -0.299 -7.701 0.630 1.00 86.56 156 ILE A N 1
ATOM 1224 C CA . ILE A 1 156 ? 0.047 -8.817 -0.277 1.00 86.56 156 ILE A CA 1
ATOM 1225 C C . ILE A 1 156 ? -0.240 -8.547 -1.754 1.00 86.56 156 ILE A C 1
ATOM 1227 O O . ILE A 1 156 ? 0.194 -9.313 -2.611 1.00 86.56 156 ILE A O 1
ATOM 1231 N N . ASN A 1 157 ? -0.954 -7.470 -2.063 1.00 90.06 157 ASN A N 1
ATOM 1232 C CA . ASN A 1 157 ? -1.247 -7.028 -3.416 1.00 90.06 157 ASN A CA 1
ATOM 1233 C C . ASN A 1 157 ? -0.676 -5.620 -3.640 1.00 90.06 157 ASN A C 1
ATOM 1235 O O . ASN A 1 157 ? -1.385 -4.624 -3.790 1.00 90.06 157 ASN A O 1
ATOM 1239 N N . GLY A 1 158 ? 0.658 -5.550 -3.651 1.00 89.25 158 GLY A N 1
ATOM 1240 C CA . GLY A 1 158 ? 1.391 -4.291 -3.781 1.00 89.25 158 GLY A CA 1
ATOM 1241 C C . GLY A 1 158 ? 1.115 -3.536 -5.086 1.00 89.25 158 GLY A C 1
ATOM 1242 O O . GLY A 1 158 ? 1.241 -2.314 -5.102 1.00 89.25 158 GLY A O 1
ATOM 1243 N N . TYR A 1 159 ? 0.699 -4.223 -6.158 1.00 91.25 159 TYR A N 1
ATOM 1244 C CA . TYR A 1 159 ? 0.292 -3.558 -7.400 1.00 91.25 159 TYR A CA 1
ATOM 1245 C C . TYR A 1 159 ? -0.991 -2.753 -7.212 1.00 91.25 159 TYR A C 1
ATOM 1247 O O . TYR A 1 159 ? -1.011 -1.587 -7.595 1.00 91.25 159 TYR A O 1
ATOM 1255 N N . GLU A 1 160 ? -2.016 -3.322 -6.573 1.00 93.31 160 GLU A N 1
ATOM 1256 C CA . GLU A 1 160 ? -3.239 -2.577 -6.251 1.00 93.31 160 GLU A CA 1
ATOM 1257 C C . GLU A 1 160 ? -2.943 -1.432 -5.276 1.00 93.31 160 GLU A C 1
ATOM 1259 O O . GLU A 1 160 ? -3.397 -0.312 -5.486 1.00 93.31 160 GLU A O 1
ATOM 1264 N N . GLY A 1 161 ? -2.095 -1.658 -4.265 1.00 93.50 161 GLY A N 1
ATOM 1265 C CA . GLY A 1 161 ? -1.646 -0.587 -3.367 1.00 93.50 161 GLY A CA 1
ATOM 1266 C C . GLY A 1 161 ? -0.950 0.572 -4.100 1.00 93.50 161 GLY A C 1
ATOM 1267 O O . GLY A 1 161 ? -1.221 1.736 -3.812 1.00 93.50 161 GLY A O 1
ATOM 1268 N N . TRP A 1 162 ? -0.086 0.269 -5.073 1.00 93.94 162 TRP A N 1
ATOM 1269 C CA . TRP A 1 162 ? 0.601 1.272 -5.895 1.00 93.94 162 TRP A CA 1
ATOM 1270 C C . TRP A 1 162 ? -0.342 1.991 -6.869 1.00 93.94 162 TRP A C 1
ATOM 1272 O O . TRP A 1 162 ? -0.229 3.202 -7.050 1.00 93.94 162 TRP A O 1
ATOM 1282 N N . ILE A 1 163 ? -1.291 1.272 -7.471 1.00 94.44 163 ILE A N 1
ATOM 1283 C CA . ILE A 1 163 ? -2.315 1.847 -8.353 1.00 94.44 163 ILE A CA 1
ATOM 1284 C C . ILE A 1 163 ? -3.211 2.814 -7.574 1.00 94.44 163 ILE A C 1
ATOM 1286 O O . ILE A 1 163 ? -3.441 3.930 -8.038 1.00 94.44 163 ILE A O 1
ATOM 1290 N N . GLU A 1 164 ? -3.668 2.430 -6.380 1.00 94.69 164 GLU A N 1
ATOM 1291 C CA . GLU A 1 164 ? -4.489 3.291 -5.523 1.00 94.69 164 GLU A CA 1
ATOM 1292 C C . GLU A 1 164 ? -3.739 4.545 -5.075 1.00 94.69 164 GLU A C 1
ATOM 1294 O O . GLU A 1 164 ? -4.294 5.646 -5.143 1.00 94.69 164 GLU A O 1
ATOM 1299 N N . TYR A 1 165 ? -2.463 4.403 -4.704 1.00 95.12 165 TYR A N 1
ATOM 1300 C CA . TYR A 1 165 ? -1.611 5.553 -4.415 1.00 95.12 165 TYR A CA 1
ATOM 1301 C C . TYR A 1 165 ? -1.496 6.478 -5.626 1.00 95.12 165 TYR A C 1
ATOM 1303 O O . TYR A 1 165 ? -1.727 7.675 -5.501 1.00 95.12 165 TYR A O 1
ATOM 1311 N N . ASN A 1 166 ? -1.217 5.947 -6.818 1.00 94.88 166 ASN A N 1
ATOM 1312 C CA . ASN A 1 166 ? -1.120 6.777 -8.017 1.00 94.88 166 ASN A CA 1
ATOM 1313 C C . ASN A 1 166 ? -2.439 7.493 -8.329 1.00 94.88 166 ASN A C 1
ATOM 1315 O O . ASN A 1 166 ? -2.402 8.641 -8.744 1.00 94.88 166 ASN A O 1
ATOM 1319 N N . ARG A 1 167 ? -3.590 6.845 -8.108 1.00 95.44 167 ARG A N 1
ATOM 1320 C CA . ARG A 1 167 ? -4.924 7.403 -8.380 1.00 95.44 167 ARG A CA 1
ATOM 1321 C C . ARG A 1 167 ? -5.345 8.492 -7.391 1.00 95.44 167 ARG A C 1
ATOM 1323 O O . ARG A 1 167 ? -6.178 9.328 -7.732 1.00 95.44 167 ARG A O 1
ATOM 1330 N N . THR A 1 168 ? -4.870 8.429 -6.148 1.00 95.38 168 THR A N 1
ATOM 1331 C CA . THR A 1 168 ? -5.421 9.244 -5.046 1.00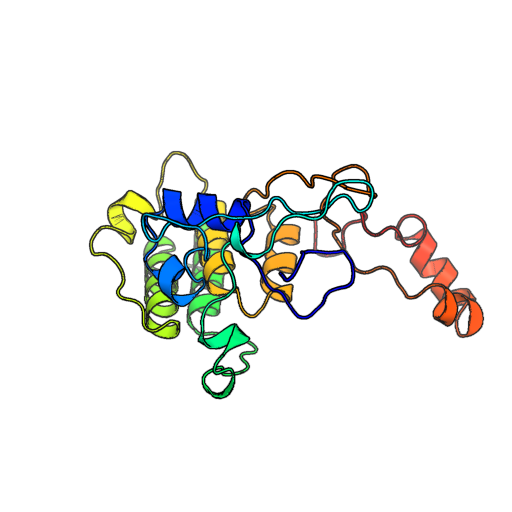 95.38 168 THR A CA 1
ATOM 1332 C C . THR A 1 168 ? -4.402 10.088 -4.299 1.00 95.38 168 THR A C 1
ATOM 1334 O O . THR A 1 168 ? -4.796 11.014 -3.599 1.00 95.38 168 THR A O 1
ATOM 1337 N N . GLY A 1 169 ? -3.115 9.772 -4.422 1.00 94.44 169 GLY A N 1
ATOM 1338 C CA . GLY A 1 169 ? -2.036 10.339 -3.618 1.00 94.44 169 GLY A CA 1
ATOM 1339 C C . GLY A 1 169 ? -1.941 9.780 -2.194 1.00 94.44 169 GLY A C 1
ATOM 1340 O O . GLY A 1 169 ? -1.076 10.232 -1.448 1.00 94.44 169 GLY A O 1
ATOM 1341 N N . PHE A 1 170 ? -2.791 8.816 -1.812 1.00 96.25 170 PHE A N 1
ATOM 1342 C CA . PHE A 1 170 ? -2.867 8.291 -0.446 1.00 96.25 170 PHE A CA 1
ATOM 1343 C C . PHE A 1 170 ? -2.425 6.819 -0.327 1.00 96.25 170 PHE A C 1
ATOM 1345 O O . PHE A 1 170 ? -2.632 6.036 -1.257 1.00 96.25 170 PHE A O 1
ATOM 1352 N N . PRO A 1 171 ? -1.857 6.407 0.824 1.00 95.81 171 PRO A N 1
ATOM 1353 C CA . PRO A 1 171 ? -1.474 7.263 1.953 1.00 95.81 171 PRO A CA 1
ATOM 1354 C C . PRO A 1 171 ? -0.309 8.197 1.592 1.00 95.81 171 PRO A C 1
ATOM 1356 O O . PRO A 1 171 ? 0.392 7.970 0.606 1.00 95.81 171 PRO A O 1
ATOM 1359 N N . GLU A 1 172 ? -0.091 9.241 2.391 1.00 93.19 172 GLU A N 1
ATOM 1360 C CA . GLU A 1 172 ? 1.058 10.129 2.202 1.00 93.19 172 GLU A CA 1
ATOM 1361 C C . GLU A 1 172 ? 2.368 9.361 2.445 1.00 93.19 172 GLU A C 1
ATOM 1363 O O . GLU A 1 172 ? 2.718 9.003 3.571 1.00 93.19 172 GLU A O 1
ATOM 1368 N N . LEU A 1 173 ? 3.090 9.062 1.362 1.00 94.12 173 LEU A N 1
ATOM 1369 C CA . LEU A 1 173 ? 4.349 8.324 1.428 1.00 94.12 173 LEU A CA 1
ATOM 1370 C C . LEU A 1 173 ? 5.509 9.241 1.834 1.00 94.12 173 LEU A C 1
ATOM 1372 O O . LEU A 1 173 ? 5.576 10.405 1.436 1.00 94.12 173 LEU A O 1
ATOM 1376 N N . LYS A 1 174 ? 6.474 8.689 2.580 1.00 93.69 174 LYS A N 1
ATOM 1377 C CA . LYS A 1 174 ? 7.717 9.401 2.911 1.00 93.69 174 LYS A CA 1
ATOM 1378 C C . LYS A 1 174 ? 8.585 9.616 1.671 1.00 93.69 174 LYS A C 1
ATOM 1380 O O . LYS A 1 174 ? 8.441 8.950 0.644 1.00 93.69 174 LYS A O 1
ATOM 1385 N N . THR A 1 175 ? 9.540 10.533 1.799 1.00 91.50 175 THR A N 1
ATOM 1386 C CA . THR A 1 175 ? 10.571 10.757 0.785 1.00 91.50 175 THR A CA 1
ATOM 1387 C C . THR A 1 175 ? 11.436 9.512 0.573 1.00 91.50 175 THR A C 1
ATOM 1389 O O . THR A 1 175 ? 11.541 8.635 1.428 1.00 91.50 175 THR A O 1
ATOM 1392 N N . ILE A 1 176 ? 12.076 9.434 -0.592 1.00 91.19 176 ILE A N 1
ATOM 1393 C CA . ILE A 1 176 ? 12.980 8.336 -0.943 1.00 91.19 176 ILE A CA 1
ATOM 1394 C C . ILE A 1 176 ? 14.419 8.785 -0.685 1.00 91.19 176 ILE A C 1
ATOM 1396 O O . ILE A 1 176 ? 14.848 9.805 -1.220 1.00 91.19 176 ILE A O 1
ATOM 1400 N N . SER A 1 177 ? 15.171 8.018 0.106 1.00 89.44 177 SER A N 1
ATOM 1401 C CA . SER A 1 177 ? 16.528 8.382 0.542 1.00 89.44 177 SER A CA 1
ATOM 1402 C C . SER A 1 177 ? 17.509 8.524 -0.629 1.00 89.44 177 SER A C 1
ATOM 1404 O O . SER A 1 177 ? 18.235 9.511 -0.715 1.00 89.44 177 SER A O 1
ATOM 1406 N N . ALA A 1 178 ? 17.527 7.558 -1.550 1.00 90.69 178 ALA A N 1
ATOM 1407 C CA . ALA A 1 178 ? 18.403 7.550 -2.723 1.00 90.69 178 ALA A CA 1
ATOM 1408 C C . ALA A 1 178 ? 17.598 7.506 -4.032 1.00 90.69 178 ALA A C 1
ATOM 1410 O O . ALA A 1 178 ? 17.712 6.569 -4.824 1.00 90.69 178 ALA A O 1
ATOM 1411 N N . SER A 1 179 ? 16.734 8.502 -4.252 1.00 90.12 179 SER A N 1
ATOM 1412 C CA . SER A 1 179 ? 15.985 8.614 -5.508 1.00 90.12 179 SER A CA 1
ATOM 1413 C C . SER A 1 179 ? 16.907 8.915 -6.693 1.00 90.12 179 SER A C 1
ATOM 1415 O O . SER A 1 179 ? 17.777 9.782 -6.629 1.00 90.12 179 SER A O 1
ATOM 1417 N N . LEU A 1 180 ? 16.650 8.242 -7.817 1.00 89.50 180 LEU A N 1
ATOM 1418 C CA . LEU A 1 180 ? 17.279 8.512 -9.115 1.00 89.50 180 LEU A CA 1
ATOM 1419 C C . LEU A 1 180 ? 16.295 9.131 -10.124 1.00 89.50 180 LEU A C 1
ATOM 1421 O O . LEU A 1 180 ? 16.577 9.183 -11.317 1.00 89.50 180 LEU A O 1
ATOM 1425 N N . ASN A 1 181 ? 15.126 9.578 -9.656 1.00 89.75 181 ASN A N 1
ATOM 1426 C CA . ASN A 1 181 ? 14.024 10.061 -10.491 1.00 89.75 181 ASN A CA 1
ATOM 1427 C C . ASN A 1 181 ? 13.383 11.348 -9.941 1.00 89.75 181 ASN A C 1
ATOM 1429 O O . ASN A 1 181 ? 12.169 11.528 -10.031 1.00 89.75 181 ASN A O 1
ATOM 1433 N N . ASN A 1 182 ? 14.211 12.260 -9.419 1.00 89.50 182 ASN A N 1
ATOM 1434 C CA . ASN A 1 182 ? 13.815 13.576 -8.896 1.00 89.50 182 ASN A CA 1
ATOM 1435 C C . ASN A 1 182 ? 12.950 13.533 -7.623 1.00 89.50 182 ASN A C 1
ATOM 1437 O O . ASN A 1 182 ? 12.100 14.398 -7.433 1.00 89.50 182 ASN A O 1
ATOM 1441 N N . ASN A 1 183 ? 13.172 12.552 -6.744 1.00 88.94 183 ASN A N 1
ATOM 1442 C CA . ASN A 1 183 ? 12.400 12.337 -5.511 1.00 88.94 183 ASN A CA 1
ATOM 1443 C C . ASN A 1 183 ? 10.901 12.085 -5.744 1.00 88.94 183 ASN A C 1
ATOM 1445 O O . ASN A 1 183 ? 10.092 12.335 -4.855 1.00 88.94 183 ASN A O 1
ATOM 1449 N N . LEU A 1 184 ? 10.532 11.588 -6.927 1.00 89.31 184 LEU A N 1
ATOM 1450 C CA . LEU A 1 184 ? 9.154 11.243 -7.265 1.00 89.31 184 LEU A CA 1
ATOM 1451 C C . LEU A 1 184 ? 8.911 9.745 -7.081 1.00 89.31 184 LEU A C 1
ATOM 1453 O O . LEU A 1 184 ? 9.801 8.925 -7.306 1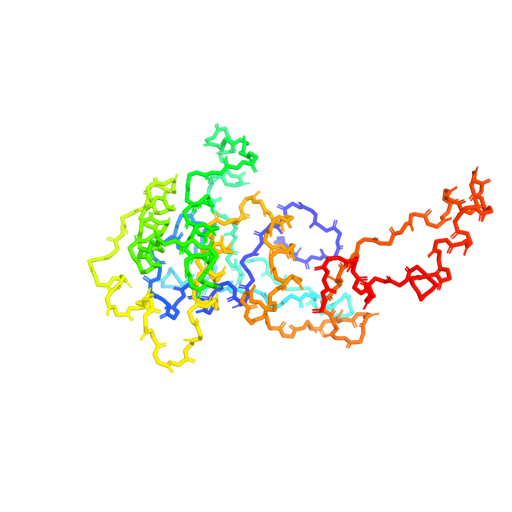.00 89.31 184 LEU A O 1
ATOM 1457 N N . ILE A 1 185 ? 7.688 9.367 -6.721 1.00 90.56 185 ILE A N 1
ATOM 1458 C CA . ILE A 1 185 ? 7.256 7.972 -6.809 1.00 90.56 185 ILE A CA 1
ATOM 1459 C C . ILE A 1 185 ? 6.911 7.679 -8.279 1.00 90.56 185 ILE A C 1
ATOM 1461 O O . ILE A 1 185 ? 6.166 8.455 -8.881 1.00 90.56 185 ILE A O 1
ATOM 1465 N N . PRO A 1 186 ? 7.455 6.611 -8.897 1.00 92.69 186 PRO A N 1
ATOM 1466 C CA . PRO A 1 186 ? 7.110 6.255 -10.271 1.00 92.69 186 PRO A CA 1
ATOM 1467 C C . PRO A 1 186 ? 5.605 6.024 -10.432 1.00 92.69 186 PRO A C 1
ATOM 1469 O O . PRO A 1 186 ? 5.001 5.330 -9.618 1.00 92.69 186 PRO A O 1
ATOM 1472 N N . MET A 1 187 ? 5.020 6.541 -11.512 1.00 92.88 187 MET A N 1
ATOM 1473 C CA . MET A 1 187 ? 3.580 6.424 -11.799 1.00 92.88 187 MET A CA 1
ATOM 1474 C C . MET A 1 187 ? 3.261 5.361 -12.854 1.00 92.88 187 MET A C 1
ATOM 1476 O O . MET A 1 187 ? 2.098 5.066 -13.124 1.00 92.88 187 MET A O 1
ATOM 1480 N N . ARG A 1 188 ? 4.295 4.775 -13.469 1.00 93.69 188 ARG A N 1
ATOM 1481 C CA . ARG A 1 188 ? 4.168 3.676 -14.426 1.00 93.69 188 ARG A CA 1
ATOM 1482 C C . ARG A 1 188 ? 5.440 2.842 -14.531 1.00 93.69 188 ARG A C 1
ATOM 1484 O O . ARG A 1 188 ? 6.530 3.299 -14.196 1.00 93.69 188 ARG A O 1
ATOM 1491 N N . MET A 1 189 ? 5.291 1.648 -15.095 1.00 92.81 189 MET A N 1
ATOM 1492 C CA . MET A 1 189 ? 6.412 0.872 -15.623 1.00 92.81 189 MET A CA 1
ATOM 1493 C C . MET A 1 189 ? 6.733 1.374 -17.045 1.00 92.81 189 MET A C 1
ATOM 1495 O O . MET A 1 189 ? 5.803 1.530 -17.850 1.00 92.81 189 MET A O 1
ATOM 1499 N N . PRO A 1 190 ? 8.007 1.648 -17.375 1.00 92.56 190 PRO A N 1
ATOM 1500 C CA . PRO A 1 190 ? 8.394 1.998 -18.735 1.00 92.56 190 PRO A CA 1
ATOM 1501 C C . PRO A 1 190 ? 8.305 0.758 -19.632 1.00 92.56 190 PRO A C 1
ATOM 1503 O O . PRO A 1 190 ? 8.500 -0.370 -19.176 1.00 92.56 190 PRO A O 1
ATOM 1506 N N . TYR A 1 191 ? 8.047 0.958 -20.923 1.00 93.00 191 TYR A N 1
ATOM 1507 C CA . TYR A 1 191 ? 8.198 -0.119 -21.905 1.00 93.00 191 TYR A CA 1
ATOM 1508 C C . TYR A 1 191 ? 9.657 -0.601 -21.935 1.00 93.00 191 TYR A C 1
ATOM 1510 O O . TYR A 1 191 ? 10.545 0.238 -21.761 1.00 93.00 191 TYR A O 1
ATOM 1518 N N . PRO A 1 192 ? 9.933 -1.898 -22.167 1.00 93.56 192 PRO A N 1
ATOM 1519 C CA . PRO A 1 192 ? 11.296 -2.421 -22.201 1.00 93.56 192 PRO A CA 1
ATOM 1520 C C . PRO A 1 192 ? 12.026 -1.911 -23.458 1.00 93.56 192 PRO A C 1
ATOM 1522 O O . PRO A 1 192 ? 11.754 -2.388 -24.561 1.00 93.56 192 PRO A O 1
ATOM 1525 N N . PRO A 1 193 ? 12.964 -0.950 -23.335 1.00 85.75 193 PRO A N 1
ATOM 1526 C CA . PRO A 1 193 ? 13.475 -0.225 -24.498 1.00 85.75 193 PRO A CA 1
ATOM 1527 C C . PRO A 1 193 ? 14.285 -1.129 -25.432 1.00 85.75 193 PRO A C 1
ATOM 1529 O O . PRO A 1 193 ? 14.119 -1.067 -26.641 1.00 85.75 193 PRO A O 1
ATOM 1532 N N . ALA A 1 194 ? 15.107 -2.033 -24.888 1.00 87.69 194 ALA A N 1
ATOM 1533 C CA . ALA A 1 194 ? 15.972 -2.898 -25.694 1.00 87.69 194 ALA A CA 1
ATOM 1534 C C . ALA A 1 194 ? 15.190 -3.826 -26.646 1.00 87.69 194 ALA A C 1
ATOM 1536 O O . ALA A 1 194 ? 15.623 -4.089 -27.769 1.00 87.69 194 ALA A O 1
ATOM 1537 N N . GLU A 1 195 ? 14.039 -4.325 -26.201 1.00 87.88 195 GLU A N 1
ATOM 1538 C CA . GLU A 1 195 ? 13.199 -5.246 -26.968 1.00 87.88 195 GLU A CA 1
ATOM 1539 C C . GLU A 1 195 ? 12.283 -4.474 -27.922 1.00 87.88 195 GLU A C 1
ATOM 1541 O O . GLU A 1 195 ? 12.236 -4.770 -29.116 1.00 87.88 195 GLU A O 1
ATOM 1546 N N . GLU A 1 196 ? 11.610 -3.432 -27.431 1.00 91.75 196 GLU A N 1
ATOM 1547 C CA . GLU A 1 196 ? 10.650 -2.668 -28.232 1.00 91.75 196 GLU A CA 1
ATOM 1548 C C . GLU A 1 196 ? 11.328 -1.847 -29.337 1.00 91.75 196 GLU A C 1
ATOM 1550 O O . GLU A 1 196 ? 10.812 -1.771 -30.454 1.00 91.75 196 GLU A O 1
ATOM 1555 N N . GLU A 1 197 ? 12.523 -1.300 -29.090 1.00 90.50 197 GLU A N 1
ATOM 1556 C CA . GLU A 1 197 ? 13.288 -0.576 -30.115 1.00 90.50 197 GLU A CA 1
ATOM 1557 C C . GLU A 1 197 ? 13.799 -1.495 -31.231 1.00 90.50 197 GLU A C 1
ATOM 1559 O O . GLU A 1 197 ? 14.025 -1.031 -32.348 1.00 90.50 197 GLU A O 1
ATOM 1564 N N . THR A 1 198 ? 13.968 -2.795 -30.969 1.00 91.31 198 THR A N 1
ATOM 1565 C CA . THR A 1 198 ? 14.493 -3.748 -31.960 1.00 91.31 198 THR A CA 1
ATOM 1566 C C . THR A 1 198 ? 13.394 -4.497 -32.706 1.00 91.31 198 THR A C 1
ATOM 1568 O O . THR A 1 198 ? 13.520 -4.721 -33.910 1.00 91.31 198 THR A O 1
ATOM 1571 N N . LEU A 1 199 ? 12.312 -4.867 -32.019 1.00 95.12 199 LEU A N 1
ATOM 1572 C CA . LEU A 1 199 ? 11.241 -5.698 -32.573 1.00 95.12 199 LEU A CA 1
ATOM 1573 C C . LEU A 1 199 ? 10.031 -4.888 -33.060 1.00 95.12 199 LEU A C 1
ATOM 1575 O O . LEU A 1 199 ? 9.272 -5.383 -33.893 1.00 95.12 199 LEU A O 1
ATOM 1579 N N . ASN A 1 200 ? 9.846 -3.659 -32.563 1.00 95.50 200 ASN A N 1
ATOM 1580 C CA . ASN A 1 200 ? 8.608 -2.894 -32.735 1.00 95.50 200 ASN A CA 1
ATOM 1581 C C . ASN A 1 200 ? 8.835 -1.366 -32.817 1.00 95.50 200 ASN A C 1
ATOM 1583 O O . ASN A 1 200 ? 8.002 -0.560 -32.389 1.00 95.50 200 ASN A O 1
ATOM 1587 N N . ALA A 1 201 ? 9.974 -0.959 -33.389 1.00 94.88 201 ALA A N 1
ATOM 1588 C CA . ALA A 1 201 ? 10.504 0.406 -33.328 1.00 94.88 201 ALA A CA 1
ATOM 1589 C C . ALA A 1 201 ? 9.497 1.512 -33.699 1.00 94.88 201 ALA A C 1
ATOM 1591 O O . ALA A 1 201 ? 9.440 2.552 -33.043 1.00 94.88 201 ALA A O 1
ATOM 1592 N N . GLU A 1 202 ? 8.685 1.301 -34.744 1.00 96.38 202 GLU A N 1
ATOM 1593 C CA . GLU A 1 202 ? 7.713 2.300 -35.206 1.00 96.38 202 GLU A CA 1
ATOM 1594 C C . GLU A 1 202 ? 6.632 2.583 -34.151 1.00 96.38 202 GLU A C 1
ATOM 1596 O O . GLU A 1 202 ? 6.273 3.740 -33.912 1.00 96.38 202 GLU A O 1
ATOM 1601 N N . HIS A 1 203 ? 6.101 1.537 -33.516 1.00 95.69 203 HIS A N 1
ATOM 1602 C CA . HIS A 1 203 ? 5.053 1.676 -32.509 1.00 95.69 203 HIS A CA 1
ATOM 1603 C C . HIS A 1 203 ? 5.623 2.152 -31.173 1.00 95.69 203 HIS A C 1
ATOM 1605 O O . HIS A 1 203 ? 5.014 3.013 -30.534 1.00 95.69 203 HIS A O 1
ATOM 1611 N N . TYR A 1 204 ? 6.816 1.679 -30.804 1.00 96.00 204 TYR A N 1
ATOM 1612 C CA . TYR A 1 204 ? 7.534 2.169 -29.633 1.00 96.00 204 TYR A CA 1
ATOM 1613 C C . TYR A 1 204 ? 7.790 3.676 -29.712 1.00 96.00 204 TYR A C 1
ATOM 1615 O O . TYR A 1 204 ? 7.439 4.397 -28.782 1.00 96.00 204 TYR A O 1
ATOM 1623 N N . ALA A 1 205 ? 8.304 4.182 -30.838 1.00 95.00 205 ALA A N 1
ATOM 1624 C CA . ALA A 1 205 ? 8.575 5.610 -31.005 1.00 95.00 205 ALA A CA 1
ATOM 1625 C C . ALA A 1 205 ? 7.308 6.467 -30.826 1.00 95.00 205 ALA A C 1
ATOM 1627 O O . ALA A 1 205 ? 7.345 7.506 -30.166 1.00 95.00 205 ALA A O 1
ATOM 1628 N N . LYS A 1 206 ? 6.161 6.012 -31.354 1.00 95.62 206 LYS A N 1
ATOM 1629 C CA . LYS A 1 206 ? 4.865 6.689 -31.164 1.00 95.62 206 LYS A CA 1
ATOM 1630 C C . LYS A 1 206 ? 4.441 6.700 -29.695 1.00 95.62 206 LYS A C 1
ATOM 1632 O O . LYS A 1 206 ? 3.980 7.727 -29.204 1.00 95.62 206 LYS A O 1
ATOM 1637 N N . ALA A 1 207 ? 4.586 5.574 -28.997 1.00 94.31 207 ALA A N 1
ATOM 1638 C CA . ALA A 1 207 ? 4.227 5.469 -27.588 1.00 94.31 207 ALA A CA 1
ATOM 1639 C C . ALA A 1 207 ? 5.151 6.320 -26.703 1.00 94.31 207 ALA A C 1
ATOM 1641 O O . ALA A 1 207 ? 4.661 7.076 -25.870 1.00 94.31 207 ALA A O 1
ATOM 1642 N N . ALA A 1 208 ? 6.464 6.262 -26.935 1.00 94.19 208 ALA A N 1
ATOM 1643 C CA . ALA A 1 208 ? 7.467 7.000 -26.179 1.00 94.19 208 ALA A CA 1
ATOM 1644 C C . ALA A 1 208 ? 7.249 8.517 -26.259 1.00 94.19 208 ALA A C 1
ATOM 1646 O O . ALA A 1 208 ? 7.294 9.179 -25.225 1.00 94.19 208 ALA A O 1
ATOM 1647 N N . ILE A 1 209 ? 6.940 9.064 -27.444 1.00 94.56 209 ILE A N 1
ATOM 1648 C CA . ILE A 1 209 ? 6.628 10.497 -27.621 1.00 94.56 209 ILE A CA 1
ATOM 1649 C C . ILE A 1 209 ? 5.438 10.924 -26.751 1.00 94.56 209 ILE A C 1
ATOM 1651 O O . ILE A 1 209 ? 5.482 11.984 -26.133 1.00 94.56 209 ILE A O 1
ATOM 1655 N N . ASN A 1 210 ? 4.396 10.093 -26.664 1.00 92.31 210 ASN A N 1
ATOM 1656 C CA . ASN A 1 210 ? 3.200 10.393 -25.869 1.00 92.31 210 ASN A CA 1
ATOM 1657 C C . ASN A 1 210 ? 3.412 10.235 -24.359 1.00 92.31 210 ASN A C 1
ATOM 1659 O O . ASN A 1 210 ? 2.530 10.579 -23.579 1.00 92.31 210 ASN A O 1
ATOM 1663 N N . THR A 1 211 ? 4.555 9.699 -23.941 1.00 93.19 211 THR A N 1
ATOM 1664 C CA . THR A 1 211 ? 4.845 9.418 -22.538 1.00 93.19 211 THR A CA 1
ATOM 1665 C C . THR A 1 211 ? 6.199 9.982 -22.121 1.00 93.19 211 THR A C 1
ATOM 1667 O O . THR A 1 211 ? 6.965 9.298 -21.442 1.00 93.19 211 THR A O 1
ATOM 1670 N N . ASP A 1 212 ? 6.519 11.184 -22.604 1.00 93.12 212 ASP A N 1
ATOM 1671 C CA . ASP A 1 212 ? 7.762 11.909 -22.315 1.00 93.12 212 ASP A CA 1
ATOM 1672 C C . ASP A 1 212 ? 9.016 11.029 -22.452 1.00 93.12 212 ASP A C 1
ATOM 1674 O O . ASP A 1 212 ? 9.738 10.752 -21.497 1.00 93.12 212 ASP A O 1
ATOM 1678 N N . ASN A 1 213 ? 9.211 10.489 -23.655 1.00 93.81 213 ASN A N 1
ATOM 1679 C CA . ASN A 1 213 ? 10.299 9.574 -23.987 1.00 93.81 213 ASN A CA 1
ATOM 1680 C C . ASN A 1 213 ? 10.355 8.330 -23.077 1.00 93.81 213 ASN A C 1
ATOM 1682 O O . ASN A 1 213 ? 11.409 7.958 -22.563 1.00 93.81 213 ASN A O 1
ATOM 1686 N N . ASN A 1 214 ? 9.197 7.687 -22.887 1.00 93.75 214 ASN A N 1
ATOM 1687 C CA . ASN A 1 214 ? 9.043 6.497 -22.039 1.00 93.75 214 ASN A CA 1
ATOM 1688 C C . ASN A 1 214 ? 9.454 6.728 -20.563 1.00 93.75 214 ASN A C 1
ATOM 1690 O O . ASN A 1 214 ? 9.952 5.824 -19.894 1.00 93.75 214 ASN A O 1
ATOM 1694 N N . SER A 1 215 ? 9.235 7.943 -20.051 1.00 93.69 215 SER A N 1
ATOM 1695 C CA . SER A 1 215 ? 9.494 8.303 -18.655 1.00 93.69 215 SER A CA 1
ATOM 1696 C C . SER A 1 215 ? 8.626 7.494 -17.684 1.00 93.69 215 SER A C 1
ATOM 1698 O O . SER A 1 215 ? 7.459 7.203 -17.954 1.00 93.69 215 SER A O 1
ATOM 1700 N N . ILE A 1 216 ? 9.187 7.166 -16.517 1.00 93.81 216 ILE A N 1
ATOM 1701 C CA . ILE A 1 216 ? 8.475 6.494 -15.413 1.00 93.81 216 ILE A CA 1
ATOM 1702 C C . ILE A 1 216 ? 7.629 7.464 -14.575 1.00 93.81 216 ILE A C 1
ATOM 1704 O O . ILE A 1 216 ? 6.785 7.039 -13.788 1.00 93.81 216 ILE A O 1
ATOM 1708 N N . ASN A 1 217 ? 7.865 8.768 -14.744 1.00 93.44 217 ASN A N 1
ATOM 1709 C CA . ASN A 1 217 ? 7.248 9.843 -13.969 1.00 93.44 217 ASN A CA 1
ATOM 1710 C C . ASN A 1 217 ? 6.052 10.484 -14.691 1.00 93.44 217 ASN A C 1
ATOM 1712 O O . ASN A 1 217 ? 5.530 11.484 -14.215 1.00 93.44 217 ASN A O 1
ATOM 1716 N N . ILE A 1 218 ? 5.641 9.971 -15.852 1.00 92.88 218 ILE A N 1
ATOM 1717 C CA . ILE A 1 218 ? 4.448 10.459 -16.554 1.00 92.88 218 ILE A CA 1
ATOM 1718 C C . ILE A 1 218 ? 3.215 9.668 -16.079 1.00 92.88 218 ILE A C 1
ATOM 1720 O O . ILE A 1 218 ? 3.290 8.433 -16.014 1.00 92.88 218 ILE A O 1
ATOM 1724 N N . PRO A 1 219 ? 2.095 10.336 -15.738 1.00 92.75 219 PRO A N 1
ATOM 1725 C CA . PRO A 1 219 ? 0.866 9.649 -15.363 1.00 92.75 219 PRO A CA 1
ATOM 1726 C C . PRO A 1 219 ? 0.351 8.743 -16.485 1.00 92.75 219 PRO A C 1
ATOM 1728 O O . PRO A 1 219 ? 0.544 9.000 -17.677 1.00 92.75 219 PRO A O 1
ATOM 1731 N N . VAL A 1 220 ? -0.327 7.669 -16.096 1.00 92.69 220 VAL A N 1
ATOM 1732 C CA . VAL A 1 220 ? -1.124 6.841 -17.012 1.00 92.69 220 VAL A CA 1
ATOM 1733 C C . VAL A 1 220 ? -2.486 7.488 -17.263 1.00 92.69 220 VAL A C 1
ATOM 1735 O O . VAL A 1 220 ? -2.908 8.353 -16.510 1.00 92.69 220 VAL A O 1
ATOM 1738 N N . TRP A 1 221 ? -3.198 7.062 -18.311 1.00 91.94 221 TRP A N 1
ATOM 1739 C CA . TRP A 1 221 ? -4.384 7.776 -18.815 1.00 91.94 221 TRP A CA 1
ATOM 1740 C C . TRP A 1 221 ? -5.525 7.972 -17.803 1.00 91.94 221 TRP A C 1
ATOM 1742 O O . TRP A 1 221 ? -6.342 8.862 -17.996 1.00 91.94 221 TRP A O 1
ATOM 1752 N N . TRP A 1 222 ? -5.633 7.105 -16.793 1.00 92.25 222 TRP A N 1
ATOM 1753 C CA . TRP A 1 222 ? -6.673 7.165 -15.761 1.00 92.25 222 TRP A CA 1
ATOM 1754 C C . TRP A 1 222 ? -6.251 7.964 -14.524 1.00 92.25 222 TRP A C 1
ATOM 1756 O O . TRP A 1 222 ? -7.065 8.152 -13.623 1.00 92.25 222 TRP A O 1
ATOM 1766 N N . ASN A 1 223 ? -4.983 8.368 -14.454 1.00 87.31 223 ASN A N 1
ATOM 1767 C CA . ASN A 1 223 ? -4.433 9.170 -13.375 1.00 87.31 223 ASN A CA 1
ATOM 1768 C C . ASN A 1 223 ? -4.472 10.644 -13.810 1.00 87.31 223 ASN A C 1
ATOM 1770 O O . ASN A 1 223 ? -3.578 11.094 -14.531 1.00 87.31 223 ASN A O 1
ATOM 1774 N N . GLU A 1 224 ? -5.571 11.320 -13.460 1.00 68.31 224 GLU A N 1
ATOM 1775 C CA . GLU A 1 224 ? -5.886 12.713 -13.823 1.00 68.31 224 GLU A CA 1
ATOM 1776 C C . GLU A 1 224 ? -5.383 13.731 -12.793 1.00 68.31 224 GLU A C 1
ATOM 1778 O O . GLU A 1 224 ? -5.589 13.505 -11.579 1.00 68.31 224 GLU A O 1
#

Organism: NCBI:txid221126

Radius of gyration: 19.63 Å; chains: 1; bounding box: 54×38×59 Å

Sequence (224 aa):
MAQLRIGDFTNFVLSETMEDILIDLNDTRISTLFQPFSNSNSSEFNGLLNGIDATSTSPKLADYSLAGTAFRDDTSTLEANFITAWEVKFALAEAAEKNLITADAEQLYNHGVALAFEYWNTALPVNYLTEQAAYYNTEKTPLEQIITQKWIANIINGYEGWIEYNRTGFPELKTISASLNNNLIPMRMPYPPAEEETLNAEHYAKAAINTDNNSINIPVWWNE

Secondary structure (DSSP, 8-state):
--B--TT--S--B-BHHHHHHHHHTT-TTHHHHB---TT-SSS----B-SS--TTSPPPBGGGSPBBPHHHHT-GGG----SS-HHHHHHHHHHHHHTTSSSS-HHHHHHHHHHHHHHHTT-PPPTTIIIIIT-TT-TTS-HHHHHHHHHHHHTTT-HHHHHHHHHHH--S-PPPPTT-SSTTPPP-SPPP-HHHHHHHSHHHHHHHHHHTTTT-TTSPPTT--

pLDDT: mean 91.52, std 8.82, range [52.06, 98.75]